Protein 5IXH (pdb70)

Foldseek 3Di:
DFDLVVKWKKKFWPLPPDRQMKTQSDKDKDWDADPVPGFPIWMKMKTQLLSIGSPDVVVSVVCCPDQAQVCVQPRIWMWIWDGWADPPDQKIWTWTWTAGSRQIDIFTWIWHWDDDPPKIKIWTKGKDFSVNNSGRDDVRVPCNRMNRIMIIIIIIMDD/DWKWDLVVKWKKKWWDAQNDIQMKTQSDKIKDWDADPVPGFPIWMKMKTQLLRIGRPDVVVSVVCCPDQAQVCVVVRIKMWTWDGWADPDDQKIWTWTWTAGSRAIDIFTWIWGWDDDPPKIKIWTKGKDFSVNNSGQDDVRVPCNGMNRIMIITIITMTD

Solvent-accessible surface area: 16887 Å² total; per-residue (Å²): 80,32,47,74,102,123,12,98,4,0,14,14,26,78,93,143,144,28,94,41,68,2,11,24,118,128,16,21,7,20,21,139,30,76,72,88,116,8,73,128,15,40,25,42,27,5,13,32,8,70,15,19,51,35,72,58,162,160,125,36,87,84,20,32,30,158,58,24,28,16,8,181,33,35,32,19,12,16,32,79,16,95,52,12,51,89,52,49,76,97,92,22,50,15,32,2,110,14,5,20,25,8,87,60,96,91,18,73,9,48,9,63,13,45,114,111,68,82,43,30,28,14,54,13,62,16,74,24,121,6,58,63,5,57,13,3,38,42,155,71,144,70,73,100,75,15,31,30,88,18,65,30,62,30,72,12,12,9,93,168,41,31,10,49,70,100,123,16,105,2,1,12,21,24,83,91,176,123,84,82,45,70,2,26,19,133,132,16,23,2,16,10,92,20,75,84,85,119,8,76,119,12,50,26,33,23,10,19,39,7,69,16,21,38,35,71,58,154,160,125,39,81,88,21,33,29,148,57,24,25,15,12,182,50,49,23,45,8,7,33,50,15,96,50,13,51,89,44,45,69,98,106,21,54,15,33,2,100,19,8,24,26,20,92,49,74,92,20,73,9,75,12,65,16,46,101,113,70,84,40,8,24,12,53,15,59,18,75,21,107,6,58,41,2,61,14,5,47,40,157,72,140,67,73,92,74,14,33,29,77,17,67,31,75,32,75,16,16,0,78

Radius of gyration: 20.5 Å; Cα contacts (8 Å, |Δi|>4): 826; chains: 2; bounding box: 64×51×41 Å

B-factor: mean 31.36, std 21.42, range [9.71, 224.37]

Sequence (320 aa):
DVDLAKSKVSAVSKQMNVPTEGAFKKFSAQVKFDPAKAAQGSAQMTIDVASFDLGDKMYNDQVVAGKDWFDAKTYPQATFVSSAIAPAGGNKYNVTGKLTIKGKAETVTVPVTTVAQNGATQTFDGVLPIKRSAFNNVGTGEWKDTSIVADEVQIKFHLVATHMDVDLAKSKVSAVSKQMNVPTEGAFKKFSAQVKFDPAKAAQGSAQQMTIDDVASFDLGDKMYNDQVVAGKDWFDAKTYPQQATTFVSSAIAPAGGGNKYNVTGKLTIKGKAETVTVPVTTVAQNGATQTTFDGVLPIKRSAFNVGTGEWKDTSIVADEVQIIKFHLVAT

Nearest PDB structures (foldseek):
  5ixh-assembly1_A  TM=1.000E+00  e=1.095E-29  Burkholderia cenocepacia BC7
  5w17-assembly1_A  TM=8.606E-01  e=9.468E-10  Campylobacter jejuni subsp. jejuni NCTC 11168 = ATCC 700819
  5w2d-assembly1_A  TM=8.626E-01  e=1.054E-09  Campylobacter jejuni
  5w39-assembly1_A  TM=8.609E-01  e=9.989E-10  Campylobacter jejuni
  5w2x-assembly1_A  TM=8.604E-01  e=1.534E-09  Campylobacter jejuni

Structure (mmCIF, N/CA/C/O backbone):
data_5IXH
#
_entry.id   5IXH
#
_cell.length_a   93.970
_cell.length_b   93.970
_cell.length_c   76.660
_cell.angle_alpha   90.000
_cell.angle_beta   90.000
_cell.angle_gamma   120.000
#
_symmetry.space_group_name_H-M   'P 61'
#
loop_
_entity.id
_entity.type
_entity.pdbx_description
1 polymer 'YceI-like domain protein'
2 non-polymer '(2E,6E,10E,14E,18E,22E,26E)-3,7,11,15,19,23,27,31-OCTAMETHYLDOTRIACONTA-2,6,10,14,18,22,26,30-OCTAENYL TRIHYDROGEN DIPHOSPHATE'
3 non-polymer 'SULFATE ION'
4 non-polymer 2-AMINO-2-HYDROXYMETHYL-PROPANE-1,3-DIOL
5 water water
#
loop_
_atom_site.group_PDB
_atom_site.id
_atom_site.type_symbol
_atom_site.label_atom_id
_atom_site.label_alt_id
_atom_site.label_comp_id
_atom_site.label_asym_id
_atom_site.label_entity_id
_atom_site.label_seq_id
_atom_site.pdbx_PDB_ins_code
_atom_site.Cartn_x
_atom_site.Cartn_y
_atom_site.Cartn_z
_atom_site.occupancy
_atom_site.B_iso_or_equiv
_atom_site.auth_seq_id
_atom_site.auth_comp_id
_atom_site.auth_asym_id
_atom_site.auth_atom_id
_atom_site.pdbx_PDB_model_num
ATOM 1 N N . ASP A 1 3 ? 50.161 15.277 77.743 1.00 66.04 5 ASP A N 1
ATOM 2 C CA . ASP A 1 3 ? 51.060 14.123 77.739 1.00 68.09 5 ASP A CA 1
ATOM 3 C C . ASP A 1 3 ? 52.091 14.172 76.570 1.00 69.12 5 ASP A C 1
ATOM 4 O O . ASP A 1 3 ? 52.563 15.250 76.194 1.00 60.39 5 ASP A O 1
ATOM 12 N N . VAL A 1 4 ? 52.358 13.019 75.962 1.00 33.67 6 VAL A N 1
ATOM 13 C CA . VAL A 1 4 ? 53.687 12.609 75.518 1.00 44.50 6 VAL A CA 1
ATOM 14 C C . VAL A 1 4 ? 54.006 12.868 74.015 1.00 51.92 6 VAL A C 1
ATOM 15 O O . VAL A 1 4 ? 53.235 13.548 73.338 1.00 64.36 6 VAL A O 1
ATOM 28 N N . ASP A 1 5 ? 55.153 12.371 73.517 1.00 37.64 7 ASP A N 1
ATOM 29 C CA . ASP A 1 5 ? 55.494 12.428 72.079 1.00 29.06 7 ASP A CA 1
ATOM 30 C C . ASP A 1 5 ? 56.312 11.202 71.618 1.00 40.07 7 ASP A C 1
ATOM 31 O O . ASP A 1 5 ? 57.499 11.092 71.932 1.00 30.60 7 ASP A O 1
ATOM 40 N N . LEU A 1 6 ? 55.695 10.278 70.866 1.00 26.42 8 LEU A N 1
ATOM 41 C CA . LEU A 1 6 ? 56.406 9.080 70.430 1.00 25.76 8 LEU A CA 1
ATOM 42 C C . LEU A 1 6 ? 57.640 9.350 69.653 1.00 38.85 8 LEU A C 1
ATOM 43 O O . LEU A 1 6 ? 58.645 8.676 69.833 1.00 31.62 8 LEU A O 1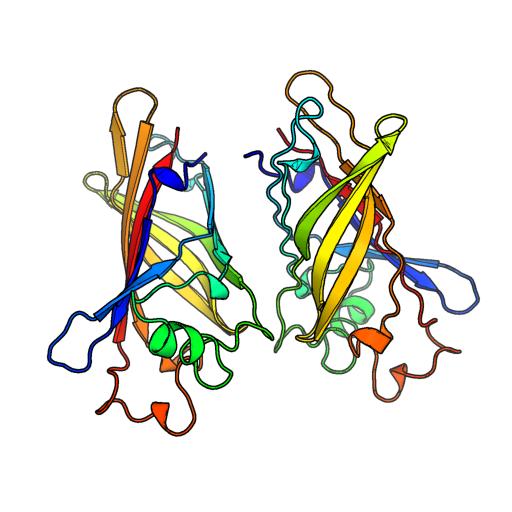
ATOM 59 N N . ALA A 1 7 ? 57.563 10.299 68.732 1.00 32.62 9 ALA A N 1
ATOM 60 C CA . ALA A 1 7 ? 58.690 10.529 67.881 1.00 34.68 9 ALA A CA 1
ATOM 61 C C . ALA A 1 7 ? 59.871 10.993 68.709 1.00 29.07 9 ALA A C 1
ATOM 62 O O . ALA A 1 7 ? 61.018 10.670 68.385 1.00 35.02 9 ALA A O 1
ATOM 69 N N . LYS A 1 8 ? 59.609 11.743 69.791 1.00 27.84 10 LYS A N 1
ATOM 70 C CA . LYS A 1 8 ? 60.665 12.253 70.659 1.00 27.41 10 LYS A CA 1
ATOM 71 C C . LYS A 1 8 ? 61.060 11.246 71.737 1.00 25.29 10 LYS A C 1
ATOM 72 O O . LYS A 1 8 ? 62.095 11.386 72.369 1.00 28.13 10 LYS A O 1
ATOM 91 N N . SER A 1 9 ? 60.230 10.213 71.899 1.00 25.82 11 SER A N 1
ATOM 92 C CA . SER A 1 9 ? 60.351 9.257 72.999 1.00 23.24 11 SER A CA 1
ATOM 93 C C . SER A 1 9 ? 60.901 7.935 72.482 1.00 28.33 11 SER A C 1
ATOM 94 O O . SER A 1 9 ? 60.880 7.651 71.267 1.00 26.93 11 SER A O 1
ATOM 102 N N . LYS A 1 10 ? 61.383 7.118 73.406 1.00 24.09 12 LYS A N 1
ATOM 103 C CA . LYS A 1 10 ? 61.966 5.840 73.044 1.00 23.86 12 LYS A CA 1
ATOM 104 C C . LYS A 1 10 ? 61.746 4.849 74.151 1.00 20.93 12 LYS A C 1
ATOM 105 O O . LYS A 1 10 ? 61.884 5.171 75.335 1.00 23.39 12 LYS A O 1
ATOM 124 N N . VAL A 1 11 ? 61.383 3.632 73.771 1.00 20.96 13 VAL A N 1
ATOM 125 C CA . VAL A 1 11 ? 61.337 2.513 74.693 1.00 21.21 13 VAL A CA 1
ATOM 126 C C . VAL A 1 11 ? 62.104 1.380 74.026 1.00 20.85 13 VAL A C 1
ATOM 127 O O . VAL A 1 11 ? 61.815 1.017 72.887 1.00 22.77 13 VAL A O 1
ATOM 140 N N . SER A 1 12 ? 63.080 0.843 74.746 1.00 21.09 14 SER A N 1
ATOM 141 C CA . SER A 1 12 ? 63.937 -0.202 74.211 1.00 24.62 14 SER A CA 1
ATOM 142 C C . SER A 1 12 ? 64.165 -1.289 75.241 1.00 21.21 14 SER A C 1
ATOM 143 O O . SER A 1 12 ? 63.838 -1.126 76.418 1.00 22.06 14 SER A O 1
ATOM 151 N N . ALA A 1 13 ? 64.689 -2.415 74.774 1.00 23.31 15 ALA A N 1
ATOM 152 C CA . ALA A 1 13 ? 65.020 -3.535 75.636 1.00 22.66 15 ALA A CA 1
ATOM 153 C C . ALA A 1 13 ? 66.397 -4.046 75.242 1.00 21.83 15 ALA A C 1
ATOM 154 O O . ALA A 1 13 ? 66.693 -4.223 74.060 1.00 25.55 15 ALA A O 1
ATOM 161 N N . VAL A 1 14 ? 67.245 -4.196 76.258 1.00 23.85 16 VAL A N 1
ATOM 162 C CA . VAL A 1 14 ? 68.605 -4.663 76.059 1.00 26.46 16 VAL A CA 1
ATOM 163 C C . VAL A 1 14 ? 68.733 -6.051 76.654 1.00 24.76 16 VAL A C 1
ATOM 164 O O . VAL A 1 14 ? 68.479 -6.238 77.853 1.00 23.39 16 VAL A O 1
ATOM 177 N N . SER A 1 15 ? 69.137 -6.999 75.833 1.00 29.27 17 SER A N 1
ATOM 178 C CA . SER A 1 15 ? 69.312 -8.382 76.245 1.00 33.36 17 SER A CA 1
ATOM 179 C C . SER A 1 15 ? 70.777 -8.739 76.110 1.00 39.15 17 SER A C 1
ATOM 180 O O . SER A 1 15 ? 71.561 -7.957 75.553 1.00 44.19 17 SER A O 1
ATOM 188 N N . LYS A 1 16 ? 71.144 -9.919 76.599 1.00 55.26 18 LYS A N 1
ATOM 189 C CA . LYS A 1 16 ? 72.535 -10.346 76.540 1.00 64.24 18 LYS A CA 1
ATOM 190 C C . LYS A 1 16 ? 72.753 -11.785 76.100 1.00 56.76 18 LYS A C 1
ATOM 191 O O . LYS A 1 16 ? 71.902 -12.636 76.333 1.00 49.93 18 LYS A O 1
ATOM 210 N N . GLN A 1 17 ? 73.910 -12.048 75.480 1.00 85.42 19 GLN A N 1
ATOM 211 C CA . GLN A 1 17 ? 74.277 -13.413 75.098 1.00 89.37 19 GLN A CA 1
ATOM 212 C C . GLN A 1 17 ? 75.654 -13.700 74.434 1.00 85.47 19 GLN A C 1
ATOM 213 O O . GLN A 1 17 ? 75.681 -14.417 73.435 1.00 91.89 19 GLN A O 1
ATOM 227 N N . MET A 1 18 ? 76.802 -13.213 74.920 1.00 84.90 20 MET A N 1
ATOM 228 C CA . MET A 1 18 ? 76.988 -12.201 75.953 1.00 85.35 20 MET A CA 1
ATOM 229 C C . MET A 1 18 ? 77.917 -11.122 75.344 1.00 85.90 20 MET A C 1
ATOM 230 O O . MET A 1 18 ? 78.276 -10.140 75.993 1.00 75.89 20 MET A O 1
ATOM 244 N N . ASN A 1 19 ? 78.201 -11.264 74.049 1.00 90.87 21 ASN A N 1
ATOM 245 C CA . ASN A 1 19 ? 78.837 -10.200 73.262 1.00 88.97 21 ASN A CA 1
ATOM 246 C C . ASN A 1 19 ? 77.787 -9.130 72.934 1.00 80.28 21 ASN A C 1
ATOM 247 O O . ASN A 1 19 ? 77.406 -8.918 71.782 1.00 78.88 21 ASN A O 1
ATOM 258 N N . VAL A 1 20 ? 77.341 -8.448 73.980 1.00 77.05 22 VAL A N 1
ATOM 259 C CA . VAL A 1 20 ? 76.137 -7.628 73.936 1.00 73.97 22 VAL A CA 1
ATOM 260 C C . VAL A 1 20 ? 76.388 -6.415 74.817 1.00 71.61 22 VAL A C 1
ATOM 261 O O . VAL A 1 20 ? 77.430 -6.340 75.467 1.00 86.61 22 V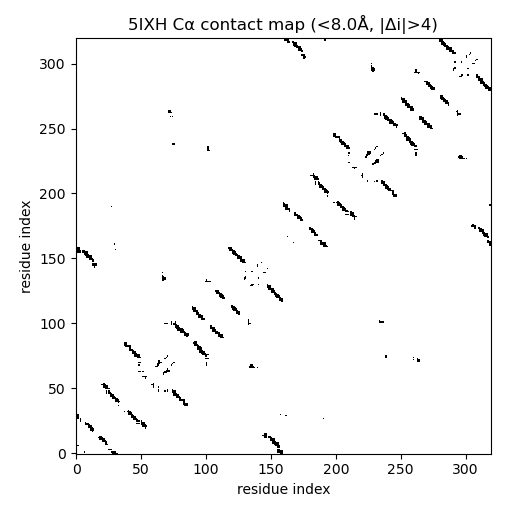AL A O 1
ATOM 274 N N . PRO A 1 21 ? 75.437 -5.472 74.883 1.00 71.36 23 PRO A N 1
ATOM 275 C CA . PRO A 1 21 ? 74.039 -5.398 74.446 1.00 70.08 23 PRO A CA 1
ATOM 276 C C . PRO A 1 21 ? 73.688 -5.919 73.059 1.00 72.59 23 PRO A C 1
ATOM 277 O O . PRO A 1 21 ? 74.429 -5.735 72.093 1.00 59.97 23 PRO A O 1
ATOM 288 N N . THR A 1 22 ? 72.537 -6.577 72.985 1.00 42.76 24 THR A N 1
ATOM 289 C CA . THR A 1 22 ? 71.720 -6.511 71.791 1.00 42.70 24 THR A CA 1
ATOM 290 C C . THR A 1 22 ? 70.518 -5.701 72.225 1.00 46.58 24 THR A C 1
ATOM 291 O O . THR A 1 22 ? 69.843 -6.047 73.199 1.00 39.26 24 THR A O 1
ATOM 302 N N . GLU A 1 23 ? 70.280 -4.602 71.524 1.00 36.55 25 GLU A N 1
ATOM 303 C CA . GLU A 1 23 ? 69.195 -3.700 71.853 1.00 30.64 25 GLU A CA 1
ATOM 304 C C . GLU A 1 23 ? 68.174 -3.722 70.733 1.00 28.97 25 GLU A C 1
ATOM 305 O O . GLU A 1 23 ? 68.532 -3.804 69.549 1.00 31.63 25 GLU A O 1
ATOM 317 N N . GLY A 1 24 ? 66.905 -3.692 71.116 1.00 23.59 26 GLY A N 1
ATOM 318 C CA . GLY A 1 24 ? 65.818 -3.511 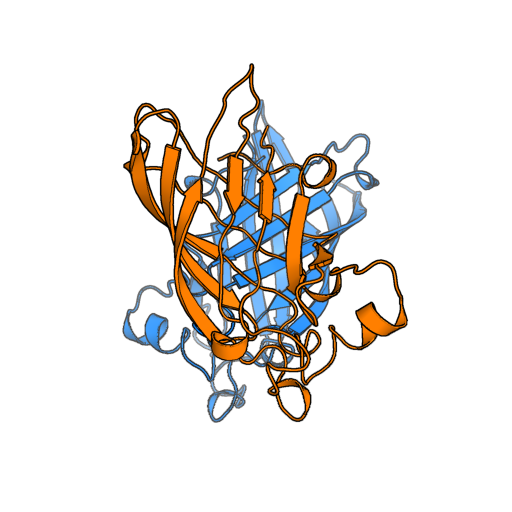70.183 1.00 21.73 26 GLY A CA 1
ATOM 319 C C . GLY A 1 24 ? 64.951 -2.380 70.697 1.00 21.37 26 GLY A C 1
ATOM 320 O O . GLY A 1 24 ? 64.932 -2.085 71.905 1.00 20.84 26 GLY A O 1
ATOM 324 N N . ALA A 1 25 ? 64.241 -1.713 69.801 1.00 18.77 27 ALA A N 1
ATOM 325 C CA . ALA A 1 25 ? 63.356 -0.612 70.178 1.00 19.13 27 ALA A CA 1
ATOM 326 C C . ALA A 1 25 ? 61.949 -0.846 69.692 1.00 15.81 27 ALA A C 1
ATOM 327 O O . ALA A 1 25 ? 61.747 -1.395 68.596 1.00 17.33 27 ALA A O 1
ATOM 334 N N . PHE A 1 26 ? 60.966 -0.463 70.492 1.00 15.74 28 PHE A N 1
ATOM 335 C CA . PHE A 1 26 ? 59.579 -0.552 70.088 1.00 15.41 28 PHE A CA 1
ATOM 336 C C . PHE A 1 26 ? 59.225 0.698 69.312 1.00 18.06 28 PHE A C 1
ATOM 337 O O . PHE A 1 26 ? 59.332 1.815 69.826 1.00 19.75 28 PHE A O 1
ATOM 354 N N . LYS A 1 27 ? 58.839 0.538 68.060 1.00 17.48 29 LYS A N 1
ATOM 355 C CA . LYS A 1 27 ? 58.603 1.689 67.217 1.00 17.88 29 LYS A CA 1
ATOM 356 C C . LYS A 1 27 ? 57.200 2.265 67.400 1.00 19.08 29 LYS A C 1
ATOM 357 O O . LYS A 1 27 ? 56.941 3.397 67.006 1.00 22.91 29 LYS A O 1
ATOM 376 N N . LYS A 1 28 ? 56.307 1.493 67.997 1.00 16.99 30 LYS A N 1
ATOM 377 C CA . LYS A 1 28 ? 54.939 1.947 68.212 1.00 17.74 30 LYS A CA 1
ATOM 378 C C . LYS A 1 28 ? 54.525 1.726 69.662 1.00 15.26 30 LYS A C 1
ATOM 379 O O . LYS A 1 28 ? 54.490 0.585 70.167 1.00 15.35 30 LYS A O 1
ATOM 398 N N . PHE A 1 29 ? 54.225 2.825 70.352 1.00 15.79 31 PHE A N 1
ATOM 399 C CA . PHE A 1 29 ? 53.696 2.770 71.698 1.00 14.44 31 PHE A CA 1
ATOM 400 C C . PHE A 1 29 ? 52.961 4.047 71.973 1.00 16.54 31 PHE A C 1
ATOM 401 O O . PHE A 1 29 ? 53.093 5.016 71.237 1.00 19.73 31 PHE A O 1
ATOM 418 N N . SER A 1 30 ? 52.167 4.041 73.039 1.00 16.78 32 SER A N 1
ATOM 419 C CA . SER A 1 30 ? 51.546 5.244 73.537 1.00 20.02 32 SER A CA 1
ATOM 420 C C . SER A 1 30 ? 51.796 5.354 75.019 1.00 16.98 32 SER A C 1
ATOM 421 O O . SER A 1 30 ? 52.100 4.367 75.684 1.00 15.41 32 SER A O 1
ATOM 429 N N . ALA A 1 31 ? 51.655 6.545 75.549 1.00 18.16 33 ALA A N 1
ATOM 430 C CA . ALA A 1 31 ? 51.811 6.766 76.966 1.00 16.03 33 ALA A CA 1
ATOM 431 C C . ALA A 1 31 ? 51.072 8.014 77.382 1.00 17.93 33 ALA A C 1
ATOM 432 O O . ALA A 1 31 ? 50.913 8.947 76.590 1.00 22.71 33 ALA A O 1
ATOM 439 N N . GLN A 1 32 ? 50.618 8.016 78.629 1.00 16.85 34 GLN A N 1
ATOM 440 C CA . GLN A 1 32 ? 49.954 9.155 79.248 1.00 19.66 34 GLN A CA 1
ATOM 441 C C . GLN A 1 32 ? 50.635 9.375 80.594 1.00 17.18 34 GLN A C 1
ATOM 442 O O . GLN A 1 32 ? 50.887 8.422 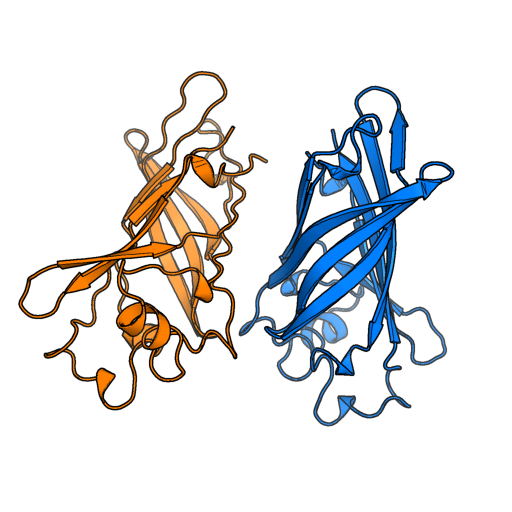81.330 1.00 15.37 34 GLN A O 1
ATOM 456 N N . VAL A 1 33 ? 50.947 10.619 80.902 1.00 16.72 35 VAL A N 1
ATOM 457 C CA . VAL A 1 33 ? 51.555 10.974 82.169 1.00 15.92 35 VAL A CA 1
ATOM 458 C C . VAL A 1 33 ? 50.869 12.190 82.757 1.00 19.99 35 VAL A C 1
ATOM 459 O O . VAL A 1 33 ? 50.557 13.147 82.052 1.00 24.20 35 VAL A O 1
ATOM 472 N N . LYS A 1 34 ? 50.631 12.146 84.053 1.00 18.77 36 LYS A N 1
ATOM 473 C CA . LYS A 1 34 ? 50.146 13.290 84.790 1.00 20.31 36 LYS A CA 1
ATOM 474 C C . LYS A 1 34 ? 51.087 13.450 85.971 1.00 19.22 36 LYS A C 1
ATOM 475 O O . LYS A 1 34 ? 51.088 12.614 86.860 1.00 19.70 36 LYS A O 1
ATOM 494 N N . PHE A 1 35 ? 51.910 14.498 85.973 1.00 20.78 37 PHE A N 1
ATOM 495 C CA . PHE A 1 35 ? 52.935 14.651 86.996 1.00 17.76 37 PHE A CA 1
ATOM 496 C C . PHE A 1 35 ? 53.296 16.086 87.311 1.00 20.85 37 PHE A C 1
ATOM 497 O O . PHE A 1 35 ? 53.658 16.846 86.407 1.00 25.12 37 PHE A O 1
ATOM 514 N N . ASP A 1 36 ? 53.210 16.431 88.592 1.00 20.22 38 ASP A N 1
ATOM 515 C CA . ASP A 1 36 ? 53.574 17.731 89.106 1.00 23.17 38 ASP A CA 1
ATOM 516 C C . ASP A 1 36 ? 54.462 17.440 90.297 1.00 23.43 38 ASP A C 1
ATOM 517 O O . ASP A 1 36 ? 53.996 16.855 91.269 1.00 22.59 38 ASP A O 1
ATOM 526 N N . PRO A 1 37 ? 55.744 17.845 90.254 1.00 25.75 39 PRO A N 1
ATOM 527 C CA . PRO A 1 37 ? 56.640 17.507 91.361 1.00 27.02 39 PRO A CA 1
ATOM 528 C C . PRO A 1 37 ? 56.221 18.128 92.703 1.00 27.17 39 PRO A C 1
ATOM 529 O O . PRO A 1 37 ? 56.683 17.680 93.759 1.00 28.94 39 PRO A O 1
ATOM 540 N N . ALA A 1 38 ? 55.348 19.129 92.673 1.00 25.92 40 ALA A N 1
ATOM 541 C CA . ALA A 1 38 ? 54.841 19.723 93.914 1.00 26.83 40 ALA A CA 1
ATOM 542 C C . ALA A 1 38 ? 53.820 18.814 94.597 1.00 25.76 40 ALA A C 1
ATOM 543 O O . ALA A 1 38 ? 53.525 18.993 95.783 1.00 26.53 40 ALA A O 1
ATOM 550 N N . LYS A 1 39 ? 53.279 17.860 93.840 1.00 24.39 41 LYS A N 1
ATOM 551 C CA . LYS A 1 39 ? 52.309 16.888 94.337 1.00 24.76 41 LYS A CA 1
ATOM 552 C C . LYS A 1 39 ? 52.598 15.509 93.709 1.00 22.02 41 LYS A C 1
ATOM 553 O O . LYS A 1 39 ? 51.726 14.863 93.115 1.00 21.39 41 LYS A O 1
ATOM 572 N N . ALA A 1 40 ? 53.837 15.050 93.849 1.00 21.58 42 ALA A N 1
ATOM 573 C CA . ALA A 1 40 ? 54.335 13.899 93.104 1.00 20.55 42 ALA A CA 1
ATOM 574 C C . ALA A 1 40 ? 53.519 12.639 93.339 1.00 21.10 42 ALA A C 1
ATOM 575 O O . ALA A 1 40 ? 53.241 11.904 92.402 1.00 19.25 42 ALA A O 1
ATOM 582 N N . ALA A 1 41 ? 53.154 12.382 94.591 1.00 21.69 43 ALA A N 1
ATOM 583 C CA . ALA A 1 41 ? 52.449 11.153 94.937 1.00 21.52 43 ALA A CA 1
ATOM 584 C C . ALA A 1 41 ? 51.051 11.071 94.343 1.00 21.31 43 ALA A C 1
ATOM 585 O O . ALA A 1 41 ? 50.452 10.001 94.328 1.00 22.02 43 ALA A O 1
ATOM 592 N N . GLN A 1 42 ? 50.538 12.204 93.861 1.00 21.16 44 GLN A N 1
ATOM 593 C CA . GLN A 1 42 ? 49.233 12.257 93.208 1.00 21.31 44 GLN A CA 1
ATOM 594 C C . GLN A 1 42 ? 49.316 11.986 91.713 1.00 19.60 44 GLN A C 1
ATOM 595 O O . GLN A 1 42 ? 48.289 11.922 91.061 1.00 21.51 44 GLN A O 1
ATOM 609 N N . GLY A 1 43 ? 50.527 11.836 91.176 1.00 18.51 45 GLY A N 1
ATOM 610 C CA . GLY A 1 43 ? 50.716 11.639 89.748 1.00 17.27 45 GLY A CA 1
ATOM 611 C C . GLY A 1 43 ? 50.354 10.248 89.272 1.00 16.45 45 GLY A C 1
ATOM 612 O O . GLY A 1 43 ? 50.086 9.327 90.059 1.00 17.82 45 GLY A O 1
ATOM 616 N N . SER A 1 44 ? 50.369 10.079 87.960 1.00 15.90 46 SER A N 1
ATOM 617 C CA . SER A 1 44 ? 50.110 8.772 87.390 1.00 17.07 46 SER A CA 1
ATOM 618 C C . SER A 1 44 ? 50.703 8.670 86.008 1.00 15.83 46 SER A C 1
ATOM 619 O O . SER A 1 44 ? 50.975 9.689 85.354 1.00 17.16 46 SER A O 1
ATOM 627 N N . ALA A 1 45 ? 50.931 7.449 85.559 1.00 14.68 47 ALA A N 1
ATOM 628 C CA . ALA A 1 45 ? 51.452 7.231 84.223 1.00 15.02 47 ALA A CA 1
ATOM 629 C C . ALA A 1 45 ? 51.003 5.890 83.740 1.00 14.89 47 ALA A C 1
ATOM 630 O O . ALA A 1 45 ? 50.870 4.942 84.527 1.00 16.06 47 ALA A O 1
ATOM 637 N N . GLN A 1 46 ? 50.792 5.788 82.441 1.00 14.97 48 GLN A N 1
ATOM 638 C CA . GLN A 1 46 ? 50.540 4.500 81.822 1.00 15.34 48 GLN A CA 1
ATOM 639 C C . GLN A 1 46 ? 51.249 4.454 80.491 1.00 13.91 48 GLN A C 1
ATOM 640 O O . GLN A 1 46 ? 51.445 5.497 79.845 1.00 15.64 48 GLN A O 1
ATOM 654 N N . MET A 1 47 ? 51.620 3.246 80.073 1.00 12.78 49 MET A N 1
ATOM 655 C CA . MET A 1 47 ? 52.198 3.019 78.763 1.00 14.14 49 MET A CA 1
ATOM 656 C C . MET A 1 47 ? 51.626 1.768 78.158 1.00 12.88 49 MET A C 1
ATOM 657 O O . MET A 1 47 ? 51.419 0.770 78.856 1.00 12.86 49 MET A O 1
ATOM 671 N N . THR A 1 48 ? 51.399 1.801 76.854 1.00 12.28 50 THR A N 1
ATOM 672 C CA . THR A 1 48 ? 50.909 0.671 76.087 1.00 12.80 50 THR A CA 1
ATOM 673 C C . THR A 1 48 ? 51.826 0.491 74.912 1.00 12.38 50 THR A C 1
ATOM 674 O O . THR A 1 48 ? 51.958 1.391 74.072 1.00 14.90 50 THR A O 1
ATOM 685 N N . ILE A 1 49 ? 52.458 -0.666 74.820 1.00 11.51 51 ILE A N 1
ATOM 686 C CA . ILE A 1 49 ? 53.400 -0.973 73.756 1.00 11.89 51 ILE A CA 1
ATOM 687 C C . ILE A 1 49 ? 52.784 -1.951 72.766 1.00 12.98 51 ILE A C 1
ATOM 688 O O . ILE A 1 49 ? 52.193 -2.979 73.171 1.00 13.68 51 ILE A O 1
ATOM 704 N N . ASP A 1 50 ? 52.954 -1.655 71.474 1.00 13.39 52 ASP A N 1
ATOM 705 C CA . ASP A 1 50 ? 52.600 -2.586 70.385 1.00 14.62 52 ASP A CA 1
ATOM 706 C C . ASP A 1 50 ? 53.787 -3.516 70.172 1.00 14.72 52 ASP A C 1
ATOM 707 O O . ASP A 1 50 ? 54.804 -3.112 69.596 1.00 15.28 52 ASP A O 1
ATOM 716 N N . VAL A 1 51 ? 53.711 -4.747 70.667 1.00 13.94 53 VAL A N 1
ATOM 717 C CA . VAL A 1 51 ? 54.929 -5.563 70.748 1.00 15.07 53 VAL A CA 1
ATOM 718 C C . VAL A 1 51 ? 55.461 -5.992 69.377 1.00 16.59 53 VAL A C 1
ATOM 719 O O . VAL A 1 51 ? 56.662 -6.187 69.247 1.00 16.28 53 VAL A O 1
ATOM 732 N N . ALA A 1 52 ? 54.594 -6.092 68.368 1.00 15.32 54 ALA A N 1
ATOM 733 C CA . ALA A 1 52 ? 55.030 -6.426 67.022 1.00 16.13 54 ALA A CA 1
ATOM 734 C C . ALA A 1 52 ? 55.886 -5.341 66.392 1.00 17.47 54 ALA A C 1
ATOM 735 O O . ALA A 1 52 ? 56.508 -5.561 65.367 1.00 18.06 54 ALA A O 1
ATOM 742 N N . SER A 1 53 ? 55.934 -4.165 67.003 1.00 14.71 55 SER A N 1
ATOM 743 C CA . SER A 1 53 ? 56.759 -3.069 66.505 1.00 15.74 55 SER A CA 1
ATOM 744 C C . SER A 1 53 ? 58.186 -3.137 67.040 1.00 14.04 55 SER A C 1
ATOM 745 O O . SER A 1 53 ? 58.983 -2.235 66.765 1.00 15.16 55 SER A O 1
ATOM 753 N N . PHE A 1 54 ? 58.529 -4.183 67.758 1.00 14.05 56 PHE A N 1
ATOM 754 C CA . PHE A 1 54 ? 59.892 -4.365 68.269 1.00 14.88 56 PHE A CA 1
ATOM 755 C C . PHE A 1 54 ? 60.860 -4.592 67.119 1.00 17.04 56 PHE A C 1
ATOM 756 O O . PHE A 1 54 ? 60.673 -5.502 66.310 1.00 17.59 56 PHE A O 1
ATOM 773 N N . ASP A 1 55 ? 61.877 -3.751 67.040 1.00 15.99 57 ASP A N 1
ATOM 774 C CA . ASP A 1 55 ? 62.825 -3.760 65.946 1.00 17.35 57 ASP A CA 1
ATOM 775 C C . ASP A 1 55 ? 64.235 -3.924 66.464 1.00 18.52 57 ASP A C 1
ATOM 776 O O . ASP A 1 55 ? 64.774 -3.049 67.142 1.00 19.59 57 ASP A O 1
ATOM 785 N N . LEU A 1 56 ? 64.827 -5.060 66.134 1.00 17.69 58 LEU A N 1
ATOM 786 C CA . LEU A 1 56 ? 66.214 -5.380 66.456 1.00 19.91 58 LEU A CA 1
ATOM 787 C C . LEU A 1 56 ? 67.157 -5.059 65.303 1.00 26.25 58 LEU A C 1
ATOM 788 O O . LEU A 1 56 ? 68.351 -5.336 65.396 1.00 28.55 58 LEU A O 1
ATOM 804 N N . GLY A 1 57 ? 66.631 -4.492 64.213 1.00 23.20 59 GLY A N 1
ATOM 805 C CA . GLY A 1 57 ? 67.454 -4.097 63.078 1.00 24.21 59 GLY A CA 1
ATOM 806 C C . GLY A 1 57 ? 67.760 -5.252 62.142 1.00 25.56 59 GLY A C 1
ATOM 807 O O . GLY A 1 57 ? 68.664 -5.168 61.315 1.00 28.09 59 GLY A O 1
ATOM 811 N N . ASP A 1 58 ? 66.987 -6.327 62.253 1.00 22.51 60 ASP A N 1
ATOM 812 C CA . ASP A 1 58 ? 67.232 -7.554 61.508 1.00 23.98 60 ASP A CA 1
ATOM 813 C C . ASP A 1 58 ? 65.879 -8.240 61.352 1.00 20.75 60 ASP A C 1
ATOM 814 O O . ASP A 1 58 ? 65.233 -8.554 62.344 1.00 21.27 60 ASP A O 1
ATOM 823 N N . LYS A 1 59 ? 65.437 -8.461 60.115 1.00 25.13 61 LYS A N 1
ATOM 824 C CA . LYS A 1 59 ? 64.083 -8.972 59.876 1.00 25.41 61 LYS A CA 1
ATOM 825 C C . LYS A 1 59 ? 63.871 -10.383 60.406 1.00 23.39 61 LYS A C 1
ATOM 826 O O . LYS A 1 59 ? 62.796 -10.710 60.929 1.00 24.11 61 LYS A O 1
ATOM 845 N N . MET A 1 60 ? 64.886 -11.229 60.291 1.00 22.45 62 MET A N 1
ATOM 846 C CA . MET A 1 60 ? 64.767 -12.558 60.853 1.00 24.46 62 MET A CA 1
ATOM 847 C C . MET A 1 60 ? 64.665 -12.525 62.373 1.00 21.18 62 MET A C 1
ATOM 848 O O . MET A 1 60 ? 63.862 -13.265 62.948 1.00 20.97 62 MET A O 1
ATOM 862 N N . TYR A 1 61 ? 65.454 -11.683 63.033 1.00 18.80 63 TYR A N 1
ATOM 863 C CA . TYR A 1 61 ? 65.314 -11.559 64.474 1.00 18.76 63 TYR A CA 1
ATOM 864 C C . TYR A 1 61 ? 63.934 -11.015 64.808 1.00 18.85 63 TYR A C 1
ATOM 865 O O . TYR A 1 61 ? 63.278 -11.497 65.729 1.00 17.69 63 TYR A O 1
ATOM 883 N N . ASN A 1 62 ? 63.469 -10.011 64.073 1.00 18.10 64 ASN A N 1
ATOM 884 C CA . ASN A 1 62 ? 62.171 -9.421 64.374 1.00 17.98 64 ASN A CA 1
ATOM 885 C C . ASN A 1 62 ? 61.063 -10.445 64.256 1.00 18.57 64 ASN A C 1
ATOM 886 O O . ASN A 1 62 ? 60.169 -10.513 65.106 1.00 18.14 64 ASN A O 1
ATOM 897 N N . ASP A 1 63 ? 61.126 -11.278 63.221 1.00 18.92 65 ASP A N 1
ATOM 898 C CA . ASP A 1 63 ? 60.117 -12.318 63.035 1.00 20.31 65 ASP A CA 1
ATOM 899 C C . ASP A 1 63 ? 60.162 -13.352 64.151 1.00 21.51 65 ASP A C 1
ATOM 900 O O . ASP A 1 63 ? 59.111 -13.757 64.660 1.00 22.41 65 ASP A O 1
ATOM 909 N N . GLN A 1 64 ? 61.360 -13.798 64.522 1.00 19.32 66 GLN A N 1
ATOM 910 C CA . GLN A 1 64 ? 61.493 -14.782 65.585 1.00 19.96 66 GLN A CA 1
ATOM 911 C C . GLN A 1 64 ? 60.923 -14.249 66.896 1.00 17.28 66 GLN A C 1
ATOM 912 O O . GLN A 1 64 ? 60.223 -14.975 67.591 1.00 18.66 66 GLN A O 1
ATOM 926 N N . VAL A 1 65 ? 61.274 -13.023 67.251 1.00 16.06 67 VAL A N 1
ATOM 927 C CA A VAL A 1 65 ? 60.877 -12.487 68.549 0.33 15.59 67 VAL A CA 1
ATOM 928 C CA B VAL A 1 65 ? 60.889 -12.494 68.550 0.67 15.18 67 VAL A CA 1
ATOM 929 C C . VAL A 1 65 ? 59.383 -12.228 68.603 1.00 16.72 67 VAL A C 1
ATOM 930 O O . VAL A 1 65 ? 58.782 -12.225 69.676 1.00 14.58 67 VAL A O 1
ATOM 955 N N . ALA A 1 66 ? 58.753 -12.035 67.453 1.00 16.50 68 ALA A N 1
ATOM 956 C CA . ALA A 1 66 ? 57.309 -11.887 67.424 1.00 14.23 68 ALA A CA 1
ATOM 957 C C . ALA A 1 66 ? 56.585 -13.228 67.611 1.00 14.22 68 ALA A C 1
ATOM 958 O O . ALA A 1 66 ? 55.390 -13.260 67.955 1.00 15.57 68 ALA A O 1
ATOM 965 N N . GLY A 1 67 ? 57.275 -14.335 67.400 1.00 15.18 69 GLY A N 1
ATOM 966 C CA . GLY A 1 67 ? 56.660 -15.645 67.371 1.00 15.15 69 GLY A CA 1
ATOM 967 C C . GLY A 1 67 ? 56.296 -16.199 68.734 1.00 14.66 69 GLY A C 1
ATOM 968 O O . GLY A 1 67 ? 56.656 -15.628 69.752 1.00 14.42 69 GLY A O 1
ATOM 972 N N . LYS A 1 68 ? 55.653 -17.368 68.731 1.00 15.97 70 LYS A N 1
ATOM 973 C CA . LYS A 1 68 ? 55.009 -17.941 69.918 1.00 15.70 70 LYS A CA 1
ATOM 974 C C . LYS A 1 68 ? 55.937 -18.114 71.116 1.00 15.61 70 LYS A C 1
ATOM 975 O O . LYS A 1 68 ? 55.569 -17.768 72.246 1.00 17.03 70 LYS A O 1
ATOM 994 N N . ASP A 1 69 ? 57.148 -18.606 70.891 1.00 16.34 71 ASP A N 1
ATOM 995 C CA . ASP A 1 69 ? 58.055 -18.855 72.018 1.00 17.14 71 ASP A CA 1
ATOM 996 C C . ASP A 1 69 ? 58.559 -17.574 72.646 1.00 15.61 71 ASP A C 1
ATOM 997 O O . ASP A 1 69 ? 58.982 -17.580 73.808 1.00 17.47 71 ASP A O 1
ATOM 1006 N N . TRP A 1 70 ? 58.541 -16.488 71.879 1.00 15.08 72 TRP A N 1
ATOM 1007 C CA . TRP A 1 70 ? 59.031 -15.190 72.351 1.00 14.19 72 TRP A CA 1
ATOM 1008 C C . TRP A 1 70 ? 57.849 -14.326 72.752 1.00 14.04 72 TRP A C 1
ATOM 1009 O O . TRP A 1 70 ? 57.194 -14.653 73.737 1.00 14.90 72 TRP A O 1
ATOM 1030 N N . PHE A 1 71 ? 57.519 -13.256 72.036 1.00 12.30 73 PHE A N 1
ATOM 1031 C CA . PHE A 1 71 ? 56.406 -12.425 72.495 1.00 12.75 73 PHE A CA 1
ATOM 1032 C C . PHE A 1 71 ? 55.030 -13.033 72.249 1.00 12.79 73 PHE A C 1
ATOM 1033 O O . PHE A 1 71 ? 54.065 -12.656 72.896 1.00 13.88 73 PHE A O 1
ATOM 1050 N N . ASP A 1 72 ? 54.916 -13.916 71.268 1.00 13.45 74 ASP A N 1
ATOM 1051 C CA . ASP A 1 72 ? 53.601 -14.393 70.812 1.00 13.03 74 ASP A CA 1
ATOM 1052 C C . ASP A 1 72 ? 52.688 -13.192 70.518 1.00 13.19 74 ASP A C 1
ATOM 1053 O O . ASP A 1 72 ? 51.576 -13.066 71.062 1.00 13.60 74 ASP A O 1
ATOM 1062 N N . ALA A 1 73 ? 53.176 -12.328 69.645 1.00 12.88 75 ALA A N 1
ATOM 1063 C CA . ALA A 1 73 ? 52.526 -11.057 69.378 1.00 12.29 75 ALA A CA 1
ATOM 1064 C C . ALA A 1 73 ? 51.112 -11.193 68.798 1.00 12.28 75 ALA A C 1
ATOM 1065 O O . ALA A 1 73 ? 50.282 -10.325 69.017 1.00 13.08 75 ALA A O 1
ATOM 1072 N N . LYS A 1 74 ? 50.817 -12.250 68.059 1.00 13.15 76 LYS A N 1
ATOM 1073 C CA . LYS A 1 74 ? 49.462 -12.416 67.540 1.00 14.79 76 LYS A CA 1
ATOM 1074 C C . LYS A 1 74 ? 48.459 -12.687 68.671 1.00 13.61 76 LYS A C 1
ATOM 1075 O O . LYS A 1 74 ? 47.306 -12.297 68.575 1.00 16.29 76 LYS A O 1
ATOM 1094 N N . THR A 1 75 ? 48.886 -13.404 69.697 1.00 12.30 77 THR A N 1
ATOM 1095 C CA . THR A 1 75 ? 48.016 -13.759 70.835 1.00 12.69 77 THR A CA 1
ATOM 1096 C C . THR A 1 75 ? 47.938 -12.619 71.843 1.00 11.43 77 THR A C 1
ATOM 1097 O O . THR A 1 75 ? 46.870 -12.354 72.402 1.00 12.60 77 THR A O 1
ATOM 1108 N N . TYR A 1 76 ? 49.075 -11.964 72.056 1.00 11.32 78 TYR A N 1
ATOM 1109 C CA . TYR A 1 76 ? 49.221 -10.893 73.025 1.00 10.38 78 TYR A CA 1
ATOM 1110 C C . TYR A 1 76 ? 49.810 -9.672 72.323 1.00 10.37 78 TYR A C 1
ATOM 1111 O O . TYR A 1 76 ? 51.027 -9.421 72.373 1.00 11.92 78 TYR A O 1
ATOM 1129 N N . PRO A 1 77 ? 48.980 -8.878 71.639 1.00 10.35 79 PRO A N 1
ATOM 1130 C CA . PRO A 1 77 ? 49.561 -7.807 70.825 1.00 10.73 79 PRO A CA 1
ATOM 1131 C C . PRO A 1 77 ? 50.136 -6.635 71.613 1.00 10.79 79 PRO A C 1
ATOM 1132 O O . PRO A 1 77 ? 50.888 -5.853 71.027 1.00 12.90 79 PRO A O 1
ATOM 1143 N N . GLN A 1 78 ? 49.751 -6.481 72.860 1.00 11.79 80 GLN A N 1
ATOM 1144 C CA . GLN A 1 78 ? 50.234 -5.359 73.647 1.00 11.79 80 GLN A CA 1
ATOM 1145 C C . GLN A 1 78 ? 50.908 -5.810 74.913 1.00 11.66 80 GLN A C 1
ATOM 1146 O O . GLN A 1 78 ? 50.660 -6.910 75.427 1.00 12.63 80 GLN A O 1
ATOM 1160 N N . ALA A 1 79 ? 51.770 -4.941 75.433 1.00 11.26 81 ALA A N 1
ATOM 1161 C CA . ALA A 1 79 ? 52.304 -4.998 76.796 1.00 10.78 81 ALA A CA 1
ATOM 1162 C C . ALA A 1 79 ? 51.954 -3.667 77.433 1.00 10.62 81 ALA A C 1
ATOM 1163 O O . ALA A 1 79 ? 51.903 -2.643 76.748 1.00 11.96 81 ALA A O 1
ATOM 1170 N N . THR A 1 80 ? 51.692 -3.667 78.729 1.00 10.37 82 THR A N 1
ATOM 1171 C CA . THR A 1 80 ? 51.220 -2.462 79.410 1.00 11.74 82 THR A CA 1
ATOM 1172 C C . THR A 1 80 ? 51.906 -2.250 80.753 1.00 12.06 82 THR A C 1
ATOM 1173 O O . THR A 1 80 ? 52.292 -3.181 81.426 1.00 11.07 82 THR A O 1
ATOM 1184 N N . PHE A 1 81 ? 52.022 -0.984 81.114 1.00 11.76 83 PHE A N 1
ATOM 1185 C CA . PHE A 1 81 ? 52.379 -0.563 82.453 1.00 10.83 83 PHE A CA 1
ATOM 1186 C C . PHE A 1 81 ? 51.364 0.457 82.915 1.00 11.54 83 PHE A C 1
ATOM 1187 O O . PHE A 1 81 ? 51.072 1.406 82.184 1.00 12.46 83 PHE A O 1
ATOM 1204 N N . VAL A 1 82 ? 50.826 0.293 84.119 1.00 10.89 84 VAL A N 1
ATOM 1205 C CA . VAL A 1 82 ? 49.904 1.263 84.704 1.00 11.45 84 VAL A CA 1
ATOM 1206 C C . VAL A 1 82 ? 50.375 1.530 86.137 1.00 11.69 84 VAL A C 1
ATOM 1207 O O . VAL A 1 82 ? 50.428 0.614 86.958 1.00 11.52 84 VAL A O 1
ATOM 1220 N N . SER A 1 83 ? 50.707 2.776 86.436 1.00 12.05 85 SER A N 1
ATOM 1221 C CA . SER A 1 83 ? 51.183 3.116 87.768 1.00 11.25 85 SER A CA 1
ATOM 1222 C C . SER A 1 83 ? 50.081 3.034 88.793 1.00 13.84 85 SER A C 1
ATOM 1223 O O . SER A 1 83 ? 48.908 3.244 88.491 1.00 13.80 85 SER A O 1
ATOM 1231 N N . SER A 1 84 ? 50.484 2.732 90.018 1.00 12.17 86 SER A N 1
ATOM 1232 C CA . SER A 1 84 ? 49.593 2.856 91.177 1.00 13.88 86 SER A CA 1
ATOM 1233 C C . SER A 1 84 ? 50.126 3.789 92.268 1.00 14.07 86 SER A C 1
ATOM 1234 O O . SER A 1 84 ? 49.356 4.236 93.104 1.00 15.89 86 SER A O 1
ATOM 1242 N N . ALA A 1 85 ? 51.428 4.057 92.294 1.00 12.42 87 ALA A N 1
ATOM 1243 C CA . ALA A 1 85 ? 52.020 4.891 93.332 1.00 12.98 87 ALA A CA 1
ATOM 1244 C C . ALA A 1 85 ? 53.309 5.514 92.832 1.00 12.04 87 ALA A C 1
ATOM 1245 O O . ALA A 1 85 ? 54.034 4.929 92.014 1.00 12.85 87 ALA A O 1
ATOM 1252 N N . ILE A 1 86 ? 53.630 6.675 93.387 1.00 12.30 88 ILE A N 1
ATOM 1253 C CA . ILE A 1 86 ? 54.850 7.389 93.063 1.00 13.44 88 ILE A CA 1
ATOM 1254 C C . ILE A 1 86 ? 55.465 7.849 94.369 1.00 12.36 88 ILE A C 1
ATOM 1255 O O . ILE A 1 86 ? 54.848 8.621 95.120 1.00 13.90 88 ILE A O 1
ATOM 1271 N N . ALA A 1 87 ? 56.673 7.388 94.676 1.00 12.75 89 ALA A N 1
ATOM 1272 C CA . ALA A 1 87 ? 57.380 7.689 95.901 1.00 11.97 89 ALA A CA 1
ATOM 1273 C C . ALA A 1 87 ? 58.593 8.545 95.629 1.00 12.83 89 ALA A C 1
ATOM 1274 O O . ALA A 1 87 ? 59.532 8.102 94.978 1.00 13.87 89 ALA A O 1
ATOM 1281 N N . PRO A 1 88 ? 58.592 9.787 96.078 1.00 12.96 90 PRO A N 1
ATOM 1282 C CA . PRO A 1 88 ? 59.803 10.591 95.864 1.00 13.52 90 PRO A CA 1
ATOM 1283 C C . PRO A 1 88 ? 61.037 9.923 96.465 1.00 15.06 90 PRO A C 1
ATOM 1284 O O . PRO A 1 88 ? 60.972 9.377 97.591 1.00 19.57 90 PRO A O 1
ATOM 1295 N N . ALA A 1 89 ? 62.146 9.937 95.735 1.00 16.60 91 ALA A N 1
ATOM 1296 C CA . ALA A 1 89 ? 63.404 9.333 96.192 1.00 19.72 91 ALA A CA 1
ATOM 1297 C C . ALA A 1 89 ? 64.494 10.387 96.412 1.00 26.56 91 ALA A C 1
ATOM 1298 O O . ALA A 1 89 ? 65.639 10.027 96.668 1.00 37.38 91 ALA A O 1
ATOM 1305 N N . GLY A 1 90 ? 64.140 11.674 96.331 1.00 19.49 92 GLY A N 1
ATOM 1306 C CA . GLY A 1 90 ? 65.087 12.779 96.460 1.00 23.18 92 GLY A CA 1
ATOM 1307 C C . GLY A 1 90 ? 65.731 13.164 95.126 1.00 22.01 92 GLY A C 1
ATOM 1308 O O . GLY A 1 90 ? 65.818 12.357 94.246 1.00 21.14 92 GLY A O 1
ATOM 1312 N N . GLY A 1 91 ? 66.179 14.409 94.973 1.00 23.30 93 GLY A N 1
ATOM 1313 C CA . GLY A 1 91 ? 66.947 14.784 93.778 1.00 24.10 93 GLY A CA 1
ATOM 1314 C C . GLY A 1 91 ? 66.378 14.467 92.381 1.00 23.55 93 GLY A C 1
ATOM 1315 O O . GLY A 1 91 ? 67.047 13.930 91.490 1.00 28.58 93 GLY A O 1
ATOM 1319 N N . ASN A 1 92 ? 65.136 14.839 92.195 1.00 20.19 94 ASN A N 1
ATOM 1320 C CA . ASN A 1 92 ? 64.405 14.598 90.957 1.00 17.88 94 ASN A CA 1
ATOM 1321 C C . ASN A 1 92 ? 64.244 13.145 90.559 1.00 16.54 94 ASN A C 1
ATOM 1322 O O . ASN A 1 92 ? 63.900 12.867 89.402 1.00 16.40 94 ASN A O 1
ATOM 1333 N N . LYS A 1 93 ? 64.440 12.233 91.496 1.00 16.72 95 LYS A N 1
ATOM 1334 C CA . LYS A 1 93 ? 64.219 10.812 91.282 1.00 15.19 95 LYS A CA 1
ATOM 1335 C C . LYS A 1 93 ? 62.953 10.360 92.009 1.00 13.70 95 LYS A C 1
ATOM 1336 O O . LYS A 1 93 ? 62.677 10.819 93.117 1.00 14.98 95 LYS A O 1
ATOM 1355 N N . TYR A 1 94 ? 62.213 9.462 91.378 1.00 13.75 96 TYR A N 1
ATOM 1356 C CA . TYR A 1 94 ? 60.945 8.975 91.896 1.00 13.91 96 TYR A CA 1
ATOM 1357 C C . TYR A 1 94 ? 60.860 7.493 91.655 1.00 16.48 96 TYR A C 1
ATOM 1358 O O . TYR A 1 94 ? 61.099 7.039 90.540 1.00 18.74 96 TYR A O 1
ATOM 1376 N N . ASN A 1 95 ? 60.478 6.727 92.662 1.00 12.48 97 ASN A N 1
ATOM 1377 C CA . ASN A 1 95 ? 60.209 5.312 92.474 1.00 12.83 97 ASN A CA 1
ATOM 1378 C C . ASN A 1 95 ? 58.752 5.156 92.083 1.00 12.54 97 ASN A C 1
ATOM 1379 O O . ASN A 1 95 ? 57.849 5.510 92.839 1.00 12.90 97 ASN A O 1
ATOM 1390 N N . VAL A 1 96 ? 58.512 4.699 90.864 1.00 12.28 98 VAL A N 1
ATOM 1391 C CA . VAL A 1 96 ? 57.178 4.586 90.306 1.00 12.10 98 VAL A CA 1
ATOM 1392 C C . VAL A 1 96 ? 56.817 3.117 90.334 1.00 11.85 98 VAL A C 1
ATOM 1393 O O . VAL A 1 96 ? 57.504 2.268 89.714 1.00 13.42 98 VAL A O 1
ATOM 1406 N N . THR A 1 97 ? 55.733 2.805 91.017 1.00 11.03 99 THR A N 1
ATOM 1407 C CA . THR A 1 97 ? 55.282 1.429 91.163 1.00 12.39 99 THR A CA 1
ATOM 1408 C C . THR A 1 97 ? 54.016 1.254 90.367 1.00 11.23 99 THR A C 1
ATOM 1409 O O . THR A 1 97 ? 53.166 2.153 90.314 1.00 12.75 99 THR A O 1
ATOM 1420 N N . GLY A 1 98 ? 53.864 0.065 89.808 1.00 11.11 100 GLY A N 1
ATOM 1421 C CA . GLY A 1 98 ? 52.636 -0.261 89.093 1.00 12.68 100 GLY A CA 1
ATOM 1422 C C . GLY A 1 98 ? 52.641 -1.662 88.551 1.00 12.54 100 GLY A C 1
ATOM 1423 O O . GLY A 1 98 ? 53.511 -2.478 88.859 1.00 12.70 100 GLY A O 1
ATOM 1427 N N . LYS A 1 99 ? 51.639 -1.950 87.724 1.00 11.25 101 LYS A N 1
ATOM 1428 C CA . LYS A 1 99 ? 51.442 -3.273 87.151 1.00 11.61 101 LYS A CA 1
ATOM 1429 C C . LYS A 1 99 ? 51.992 -3.344 85.747 1.00 9.71 101 LYS A C 1
ATOM 1430 O O . LYS A 1 99 ? 51.557 -2.562 84.883 1.00 10.97 101 LYS A O 1
ATOM 1449 N N . LEU A 1 100 ? 52.928 -4.244 85.529 1.00 10.83 102 LEU A N 1
ATOM 1450 C CA . LEU A 1 100 ? 53.525 -4.531 84.216 1.00 9.91 102 LEU A CA 1
ATOM 1451 C C . LEU A 1 100 ? 52.945 -5.842 83.737 1.00 10.19 102 LEU A C 1
ATOM 1452 O O . LEU A 1 100 ? 53.058 -6.843 84.428 1.00 12.48 102 LEU A O 1
ATOM 1468 N N . THR A 1 101 ? 52.290 -5.810 82.570 1.00 9.79 103 THR A N 1
ATOM 1469 C CA . THR A 1 101 ? 51.710 -7.015 81.962 1.00 10.25 103 THR A CA 1
ATOM 1470 C C . THR A 1 101 ? 52.375 -7.233 80.613 1.00 9.75 103 THR A C 1
ATOM 1471 O O . THR A 1 101 ? 52.322 -6.352 79.733 1.00 10.91 103 THR A O 1
ATOM 1482 N N . ILE A 1 102 ? 53.004 -8.396 80.464 1.00 10.64 104 ILE A N 1
ATOM 1483 C CA . ILE A 1 102 ? 53.688 -8.796 79.231 1.00 10.55 104 ILE A CA 1
ATOM 1484 C C . ILE A 1 102 ? 53.254 -10.233 78.965 1.00 11.63 104 ILE A C 1
ATOM 1485 O O . ILE A 1 102 ? 53.291 -11.083 79.844 1.00 12.51 104 ILE A O 1
ATOM 1501 N N . LYS A 1 103 ? 52.833 -10.507 77.723 1.00 11.48 105 LYS A N 1
ATOM 1502 C CA . LYS A 1 103 ? 52.402 -11.824 77.308 1.00 12.60 105 LYS A CA 1
ATOM 1503 C C . LYS A 1 103 ? 51.309 -12.342 78.267 1.00 12.69 105 LYS A C 1
ATOM 1504 O O . LYS A 1 103 ? 51.244 -13.502 78.649 1.00 15.56 105 LYS A O 1
ATOM 1523 N N . GLY A 1 104 ? 50.444 -11.412 78.645 1.00 13.31 106 GLY A N 1
ATOM 1524 C CA . GLY A 1 104 ? 49.341 -11.732 79.521 1.00 15.24 106 GLY A CA 1
ATOM 1525 C C . GLY A 1 104 ? 49.667 -12.036 80.974 1.00 15.25 106 GLY A C 1
ATOM 1526 O O . GLY A 1 104 ? 48.798 -12.412 81.752 1.00 19.93 106 GLY A O 1
ATOM 1530 N N . LYS A 1 105 ? 50.933 -11.876 81.366 1.00 16.41 107 LYS A N 1
ATOM 1531 C CA . LYS A 1 105 ? 51.378 -12.122 82.739 1.00 15.39 107 LYS A CA 1
ATOM 1532 C C . LYS A 1 105 ? 51.648 -10.804 83.420 1.00 14.43 107 LYS A C 1
ATOM 1533 O O . LYS A 1 105 ? 52.402 -9.975 82.929 1.00 13.50 107 LYS A O 1
ATOM 1552 N N . ALA A 1 106 ? 51.045 -10.608 84.589 1.00 14.17 108 ALA A N 1
ATOM 1553 C CA . ALA A 1 106 ? 51.181 -9.381 85.350 1.00 13.33 108 ALA A CA 1
ATOM 1554 C C . ALA A 1 106 ? 52.120 -9.533 86.537 1.00 13.98 108 ALA A C 1
ATOM 1555 O O . ALA A 1 106 ? 52.133 -10.549 87.231 1.00 15.46 108 ALA A O 1
ATOM 1562 N N . GLU A 1 107 ? 52.902 -8.490 86.772 1.00 12.98 109 GLU A N 1
ATOM 1563 C CA . GLU A 1 107 ? 53.712 -8.383 87.966 1.00 12.83 109 GLU A CA 1
ATOM 1564 C C . GLU A 1 107 ? 53.703 -6.952 88.477 1.00 13.45 109 GLU A C 1
ATOM 1565 O O . GLU A 1 107 ? 53.626 -6.015 87.692 1.00 12.68 109 GLU A O 1
ATOM 1577 N N . THR A 1 108 ? 53.785 -6.752 89.784 1.00 12.94 110 THR A N 1
ATOM 1578 C CA . THR A 1 108 ? 54.007 -5.426 90.318 1.00 11.72 110 THR A CA 1
ATOM 1579 C C . THR A 1 108 ? 55.503 -5.154 90.262 1.00 10.95 110 THR A C 1
ATOM 1580 O O . THR A 1 108 ? 56.316 -5.965 90.698 1.00 11.81 110 THR A O 1
ATOM 1591 N N . VAL A 1 109 ? 55.847 -3.990 89.699 1.00 10.71 111 VAL A N 1
ATOM 1592 C CA . VAL A 1 109 ? 57.235 -3.562 89.528 1.00 11.43 111 VAL A CA 1
ATOM 1593 C C . VAL A 1 109 ? 57.410 -2.168 90.073 1.00 10.70 111 VAL A C 1
ATOM 1594 O O . VAL A 1 109 ? 56.448 -1.398 90.197 1.00 12.20 111 VAL A O 1
ATOM 1607 N N . THR A 1 110 ? 58.647 -1.858 90.438 1.00 11.62 112 THR A N 1
ATOM 1608 C CA . THR A 1 110 ? 59.005 -0.525 90.923 1.00 12.10 112 THR A CA 1
ATOM 1609 C C . THR A 1 110 ? 60.197 -0.053 90.114 1.00 13.73 112 THR A C 1
ATOM 1610 O O . THR A 1 110 ? 61.198 -0.748 90.012 1.00 15.66 112 THR A O 1
ATOM 1621 N N . VAL A 1 111 ? 60.050 1.095 89.472 1.00 13.45 113 VAL A N 1
ATOM 1622 C CA . VAL A 1 111 ? 61.082 1.590 88.576 1.00 19.70 113 VAL A CA 1
ATOM 1623 C C . VAL A 1 111 ? 61.560 2.957 89.005 1.00 14.37 113 VAL A C 1
ATOM 1624 O O . VAL A 1 111 ? 60.755 3.862 89.239 1.00 13.83 113 VAL A O 1
ATOM 1637 N N . PRO A 1 112 ? 62.875 3.118 89.113 1.00 17.91 114 PRO A N 1
ATOM 1638 C CA . PRO A 1 112 ? 63.399 4.439 89.428 1.00 17.56 114 PRO A CA 1
ATOM 1639 C C . PRO A 1 112 ? 63.358 5.325 88.187 1.00 16.84 114 PRO A C 1
ATOM 1640 O O . PRO A 1 112 ? 63.858 4.934 87.113 1.00 20.96 114 PRO A O 1
ATOM 1651 N N . VAL A 1 113 ? 62.760 6.497 88.327 1.00 14.80 115 VAL A N 1
ATOM 1652 C CA . VAL A 1 113 ? 62.576 7.422 87.202 1.00 14.28 115 VAL A CA 1
ATOM 1653 C C . VAL A 1 113 ? 63.139 8.776 87.573 1.00 15.42 115 VAL A C 1
ATOM 1654 O O . VAL A 1 113 ? 62.837 9.307 88.649 1.00 16.88 115 VAL A O 1
ATOM 1667 N N A THR A 1 114 ? 63.931 9.350 86.678 0.57 18.45 116 THR A N 1
ATOM 1668 N N B THR A 1 114 ? 63.982 9.335 86.707 0.43 12.14 116 THR A N 1
ATOM 1669 C CA A THR A 1 114 ? 64.443 10.704 86.853 0.57 15.44 116 THR A CA 1
ATOM 1670 C CA B THR A 1 114 ? 64.443 10.719 86.861 0.43 14.04 116 THR A CA 1
ATOM 1671 C C A THR A 1 114 ? 63.618 11.638 85.997 0.57 14.49 116 THR A C 1
ATOM 1672 C C B THR A 1 114 ? 63.581 11.620 86.006 0.43 14.01 116 THR A C 1
ATOM 1673 O O A THR A 1 114 ? 63.374 11.350 84.812 0.57 21.96 116 THR A O 1
ATOM 1674 O O B THR A 1 114 ? 63.286 11.299 84.840 0.43 12.07 116 THR A O 1
ATOM 1695 N N . VAL A 1 115 ? 63.184 12.756 86.565 1.00 15.92 117 VAL A N 1
ATOM 1696 C CA . VAL A 1 115 ? 62.298 13.685 85.883 1.00 14.85 117 VAL A CA 1
ATOM 1697 C C . VAL A 1 115 ? 62.975 15.017 85.721 1.00 15.81 117 VAL A C 1
ATOM 1698 O O . VAL A 1 115 ? 63.585 15.506 86.658 1.00 17.45 117 VAL A O 1
ATOM 1712 N N . ALA A 1 116 ? 62.881 15.622 84.542 1.00 16.35 118 ALA A N 1
ATOM 1713 C CA . ALA A 1 116 ? 63.394 16.958 84.325 1.00 17.30 118 ALA A CA 1
ATOM 1714 C C . ALA A 1 116 ? 62.361 17.822 83.618 1.00 19.29 118 ALA A C 1
ATOM 1715 O O . ALA A 1 116 ? 61.609 17.329 82.784 1.00 20.90 118 ALA A O 1
ATOM 1722 N N . GLN A 1 117 ? 62.301 19.096 83.935 1.00 21.56 119 GLN A N 1
ATOM 1723 C CA . GLN A 1 117 ? 61.448 20.019 83.209 1.00 23.48 119 GLN A CA 1
ATOM 1724 C C . GLN A 1 117 ? 62.292 21.104 82.609 1.00 23.71 119 GLN A C 1
ATOM 1725 O O . GLN A 1 117 ? 63.169 21.649 83.265 1.00 24.24 119 GLN A O 1
ATOM 1739 N N . ASN A 1 118 ? 62.035 21.410 81.345 1.00 26.06 120 ASN A N 1
ATOM 1740 C CA . ASN A 1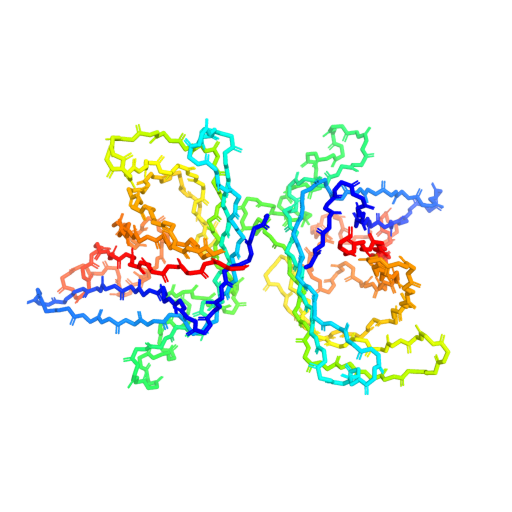 118 ? 62.623 22.566 80.702 1.00 31.80 120 ASN A CA 1
ATOM 1741 C C . ASN A 1 118 ? 61.606 23.222 79.785 1.00 26.23 120 ASN A C 1
ATOM 1742 O O . ASN A 1 118 ? 61.168 22.612 78.808 1.00 30.46 120 ASN A O 1
ATOM 1753 N N . GLY A 1 119 ? 61.184 24.426 80.131 1.00 26.45 121 GLY A N 1
ATOM 1754 C CA . GLY A 1 119 ? 60.103 25.069 79.409 1.00 31.50 121 GLY A CA 1
ATOM 1755 C C . GLY A 1 119 ? 58.845 24.228 79.520 1.00 29.35 121 GLY A C 1
ATOM 1756 O O . GLY A 1 119 ? 58.530 23.694 80.580 1.00 31.87 121 GLY A O 1
ATOM 1760 N N . ALA A 1 120 ? 58.140 24.068 78.402 1.00 36.97 122 ALA A N 1
ATOM 1761 C CA . ALA A 1 120 ? 56.891 23.311 78.407 1.00 40.91 122 ALA A CA 1
ATOM 1762 C C . ALA A 1 120 ? 57.107 21.803 78.235 1.00 44.93 122 ALA A C 1
ATOM 1763 O O . ALA A 1 120 ? 56.152 21.068 77.998 1.00 44.75 122 ALA A O 1
ATOM 1770 N N . THR A 1 121 ? 58.349 21.344 78.370 1.00 31.33 123 THR A N 1
ATOM 1771 C CA . THR A 1 121 ? 58.691 19.935 78.162 1.00 30.77 123 THR A CA 1
ATOM 1772 C C . THR A 1 121 ? 59.090 19.257 79.477 1.00 27.45 123 THR A C 1
ATOM 1773 O O . THR A 1 121 ? 59.865 19.817 80.247 1.00 29.95 123 THR A O 1
ATOM 1784 N N . GLN A 1 122 ? 58.560 18.072 79.723 1.00 25.17 124 GLN A N 1
ATOM 1785 C CA . GLN A 1 122 ? 58.955 17.231 80.842 1.00 22.65 124 GLN A CA 1
ATOM 1786 C C . GLN A 1 122 ? 59.546 15.949 80.290 1.00 21.91 124 GLN A C 1
ATOM 1787 O O . GLN A 1 122 ? 58.956 15.323 79.401 1.00 22.95 124 GLN A O 1
ATOM 1801 N N . THR A 1 123 ? 60.656 15.485 80.845 1.00 19.60 125 THR A N 1
ATOM 1802 C CA . THR A 1 123 ? 61.265 14.232 80.427 1.00 18.49 125 THR A CA 1
ATOM 1803 C C . THR A 1 123 ? 61.352 13.249 81.578 1.00 17.67 125 THR A C 1
ATOM 1804 O O . THR A 1 123 ? 61.629 13.652 82.724 1.00 19.75 125 THR A O 1
ATOM 1815 N N . PHE A 1 124 ? 61.134 11.984 81.271 1.00 17.30 126 PHE A N 1
ATOM 1816 C CA . PHE A 1 124 ? 61.066 10.906 82.246 1.00 16.08 126 PHE A CA 1
ATOM 1817 C C . PHE A 1 124 ? 61.984 9.831 81.745 1.00 17.08 126 PHE A C 1
ATOM 1818 O O . PHE A 1 124 ? 61.737 9.248 80.652 1.00 18.65 126 PHE A O 1
ATOM 1835 N N . ASP A 1 125 ? 63.040 9.543 82.481 1.00 16.09 127 ASP A N 1
ATOM 1836 C CA . ASP A 1 125 ? 64.059 8.576 82.067 1.00 15.70 127 ASP A CA 1
ATOM 1837 C C . ASP A 1 125 ? 64.234 7.495 83.112 1.00 17.85 127 ASP A C 1
ATOM 1838 O O . ASP A 1 125 ? 64.261 7.773 84.305 1.00 17.01 127 ASP A O 1
ATOM 1847 N N . GLY A 1 126 ? 64.424 6.257 82.688 1.00 20.66 128 GLY A N 1
ATOM 1848 C CA . GLY A 1 126 ? 64.640 5.204 83.652 1.00 23.77 128 GLY A CA 1
ATOM 1849 C C . GLY A 1 126 ? 64.966 3.896 82.990 1.00 18.92 128 GLY A C 1
ATOM 1850 O O . GLY A 1 126 ? 64.890 3.780 81.770 1.00 20.38 128 GLY A O 1
ATOM 1854 N N . VAL A 1 127 ? 65.313 2.925 83.823 1.00 18.98 129 VAL A N 1
ATOM 1855 C CA . VAL A 1 127 ? 65.653 1.572 83.391 1.00 18.13 129 VAL A CA 1
ATOM 1856 C C . VAL A 1 127 ? 65.028 0.612 84.371 1.00 17.58 129 VAL A C 1
ATOM 1857 O O . VAL A 1 127 ? 65.177 0.765 85.576 1.00 18.61 129 VAL A O 1
ATOM 1870 N N . LEU A 1 128 ? 64.280 -0.351 83.844 1.00 17.61 130 LEU A N 1
ATOM 1871 C CA . LEU A 1 128 ? 63.665 -1.391 84.648 1.00 15.88 130 LEU A CA 1
ATOM 1872 C C . LEU A 1 128 ? 64.255 -2.747 84.278 1.00 16.41 130 LEU A C 1
ATOM 1873 O O . LEU A 1 128 ? 64.023 -3.228 83.164 1.00 17.65 130 LEU A O 1
ATOM 1889 N N . PRO A 1 129 ? 64.989 -3.379 85.198 1.00 17.40 131 PRO A N 1
ATOM 1890 C CA . PRO A 1 129 ? 65.442 -4.744 84.905 1.00 17.67 131 PRO A CA 1
ATOM 1891 C C . PRO A 1 129 ? 64.339 -5.748 85.209 1.00 18.12 131 PRO A C 1
ATOM 1892 O O . PRO A 1 129 ? 63.656 -5.660 86.237 1.00 18.96 131 PRO A O 1
ATOM 1903 N N . ILE A 1 130 ? 64.147 -6.686 84.290 1.00 16.69 132 ILE A N 1
ATOM 1904 C CA . ILE A 1 130 ? 63.213 -7.776 84.499 1.00 16.89 132 ILE A CA 1
ATOM 1905 C C . ILE A 1 130 ? 63.870 -9.088 84.125 1.00 16.67 132 ILE A C 1
ATOM 1906 O O . ILE A 1 130 ? 64.893 -9.106 83.431 1.00 18.80 132 ILE A O 1
ATOM 1922 N N . LYS A 1 131 ? 63.257 -10.177 84.555 1.00 16.35 133 LYS A N 1
ATOM 1923 C CA . LYS A 1 131 ? 63.600 -11.498 84.056 1.00 16.71 133 LYS A CA 1
ATOM 1924 C C . LYS A 1 131 ? 62.584 -11.864 82.984 1.00 15.11 133 LYS A C 1
ATOM 1925 O O . LYS A 1 131 ? 61.396 -11.933 83.251 1.00 15.24 133 LYS A O 1
ATOM 1944 N N . ARG A 1 132 ? 63.064 -12.125 81.775 1.00 14.80 134 ARG A N 1
ATOM 1945 C CA . ARG A 1 132 ? 62.167 -12.521 80.692 1.00 13.40 134 ARG A CA 1
ATOM 1946 C C . ARG A 1 132 ? 61.372 -13.764 81.048 1.00 14.89 134 ARG A C 1
ATOM 1947 O O . ARG A 1 132 ? 60.207 -13.898 80.650 1.00 14.29 134 ARG A O 1
ATOM 1968 N N . SER A 1 133 ? 61.996 -14.673 81.798 1.00 14.64 135 SER A N 1
ATOM 1969 C CA . SER A 1 133 ? 61.331 -15.918 82.195 1.00 15.95 135 SER A CA 1
ATOM 1970 C C . SER A 1 133 ? 60.075 -15.676 83.046 1.00 16.36 135 SER A C 1
ATOM 1971 O O . SER A 1 133 ? 59.141 -16.473 82.992 1.00 17.15 135 SER A O 1
ATOM 1979 N N . ALA A 1 134 ? 60.047 -14.578 83.807 1.00 15.20 136 ALA A N 1
ATOM 1980 C CA . ALA A 1 134 ? 58.901 -14.262 84.649 1.00 17.17 136 ALA A CA 1
ATOM 1981 C C . ALA A 1 134 ? 57.643 -14.013 83.829 1.00 15.12 136 ALA A C 1
ATOM 1982 O O . ALA A 1 134 ? 56.530 -14.150 84.328 1.00 18.28 136 ALA A O 1
ATOM 1989 N N . PHE A 1 135 ? 57.822 -13.630 82.571 1.00 13.73 137 PHE A N 1
ATOM 1990 C CA . PHE A 1 135 ? 56.709 -13.371 81.673 1.00 13.27 137 PHE A CA 1
ATOM 1991 C C . PHE A 1 135 ? 56.609 -14.417 80.547 1.00 14.29 137 PHE A C 1
ATOM 1992 O O . PHE A 1 135 ? 55.882 -14.236 79.586 1.00 15.66 137 PHE A O 1
ATOM 2009 N N A ASN A 1 136 ? 57.340 -15.524 80.688 0.48 19.54 138 ASN A N 1
ATOM 2010 N N B ASN A 1 136 ? 57.384 -15.492 80.721 0.52 11.53 138 ASN A N 1
ATOM 2011 C CA A ASN A 1 136 ? 57.385 -16.576 79.657 0.48 14.40 138 ASN A CA 1
ATOM 2012 C CA B ASN A 1 136 ? 57.441 -16.599 79.775 0.52 17.57 138 ASN A CA 1
ATOM 2013 C C A ASN A 1 136 ? 57.819 -16.048 78.302 0.48 21.31 138 ASN A C 1
ATOM 2014 C C B ASN A 1 136 ? 57.871 -16.109 78.380 0.52 11.79 138 ASN A C 1
ATOM 2015 O O A ASN A 1 136 ? 57.363 -16.517 77.258 0.48 20.15 138 ASN A O 1
ATOM 2016 O O B ASN A 1 136 ? 57.448 -16.675 77.374 0.52 16.10 138 ASN A O 1
ATOM 2037 N N . VAL A 1 137 ? 58.708 -15.072 78.311 1.00 12.30 139 VAL A N 1
ATOM 2038 C CA . VAL A 1 137 ? 59.245 -14.541 77.054 1.00 13.95 139 VAL A CA 1
ATOM 2039 C C . VAL A 1 137 ? 60.556 -15.262 76.722 1.00 14.21 139 VAL A C 1
ATOM 2040 O O . VAL A 1 137 ? 61.593 -15.052 77.355 1.00 15.10 139 VAL A O 1
ATOM 2054 N N . GLY A 1 138 ? 60.473 -16.127 75.723 1.00 13.90 140 GLY A N 1
ATOM 2055 C CA . GLY A 1 138 ? 61.582 -16.988 75.310 1.00 16.23 140 GLY A CA 1
ATOM 2056 C C . GLY A 1 138 ? 61.454 -18.316 76.041 1.00 15.53 140 GLY A C 1
ATOM 2057 O O . GLY A 1 138 ? 62.234 -18.614 76.958 1.00 18.51 140 GLY A O 1
ATOM 2061 N N . THR A 1 139 ? 60.488 -19.114 75.628 1.00 17.70 141 THR A N 1
ATOM 2062 C CA . THR A 1 139 ? 60.261 -20.425 76.212 1.00 19.30 141 THR A CA 1
ATOM 2063 C C . THR A 1 139 ? 60.668 -21.501 75.229 1.00 20.44 141 THR A C 1
ATOM 2064 O O . THR A 1 139 ? 61.307 -21.227 74.216 1.00 22.58 141 THR A O 1
ATOM 2075 N N . GLY A 1 140 ? 60.322 -22.748 75.525 1.00 23.71 142 GLY A N 1
ATOM 2076 C CA . GLY A 1 140 ? 60.755 -23.854 74.685 1.00 26.20 142 GLY A CA 1
ATOM 2077 C C . GLY A 1 140 ? 62.270 -23.924 74.654 1.00 25.81 142 GLY A C 1
ATOM 2078 O O . GLY A 1 140 ? 62.911 -23.856 75.696 1.00 25.65 142 GLY A O 1
ATOM 2082 N N . GLU A 1 141 ? 62.857 -24.047 73.471 1.00 27.21 143 GLU A N 1
ATOM 2083 C CA . GLU A 1 141 ? 64.309 -24.101 73.359 1.00 33.47 143 GLU A CA 1
ATOM 2084 C C . GLU A 1 141 ? 64.983 -22.827 73.861 1.00 35.25 143 GLU A C 1
ATOM 2085 O O . GLU A 1 141 ? 66.164 -22.845 74.226 1.00 33.78 143 GLU A O 1
ATOM 2097 N N . TRP A 1 142 ? 64.239 -21.723 73.920 1.00 22.85 144 TRP A N 1
ATOM 2098 C CA . TRP A 1 142 ? 64.829 -20.480 74.361 1.00 21.51 144 TRP A CA 1
ATOM 2099 C C . TRP A 1 142 ? 64.838 -20.284 75.879 1.00 23.75 144 TRP A C 1
ATOM 2100 O O . TRP A 1 142 ? 65.257 -19.228 76.361 1.00 24.48 144 TRP A O 1
ATOM 2121 N N . LYS A 1 143 ? 64.404 -21.285 76.646 1.00 22.36 145 LYS A N 1
ATOM 2122 C CA . LYS A 1 143 ? 64.520 -21.197 78.109 1.00 22.01 145 LYS A CA 1
ATOM 2123 C C . LYS A 1 143 ? 65.981 -21.163 78.536 1.00 24.50 145 LYS A C 1
ATOM 2124 O O . LYS A 1 143 ? 66.302 -20.626 79.594 1.00 26.24 145 LYS A O 1
ATOM 2143 N N . ASP A 1 144 ? 66.861 -21.764 77.735 1.00 23.06 146 ASP A N 1
ATOM 2144 C CA . ASP A 1 144 ? 68.269 -21.894 78.100 1.00 24.84 146 ASP A CA 1
ATOM 2145 C C . ASP A 1 144 ? 68.919 -20.516 78.225 1.00 28.08 146 ASP A C 1
ATOM 2146 O O . ASP A 1 144 ? 69.111 -19.813 77.234 1.00 30.56 146 ASP A O 1
ATOM 2155 N N . THR A 1 145 ? 69.275 -20.131 79.444 1.00 25.66 147 THR A N 1
ATOM 2156 C CA . THR A 1 145 ? 69.798 -18.791 79.668 1.00 23.95 147 THR A CA 1
ATOM 2157 C C . THR A 1 145 ? 71.280 -18.676 79.341 1.00 29.78 147 THR A C 1
ATOM 2158 O O . THR A 1 145 ? 71.849 -17.593 79.439 1.00 33.57 147 THR A O 1
ATOM 2169 N N . SER A 1 146 ? 71.897 -19.781 78.939 1.00 33.76 148 SER A N 1
ATOM 2170 C CA . SER A 1 146 ? 73.259 -19.722 78.435 1.00 35.28 148 SER A CA 1
ATOM 2171 C C . SER A 1 146 ? 73.231 -19.268 76.976 1.00 33.38 148 SER A C 1
ATOM 2172 O O . SER A 1 146 ? 74.271 -18.932 76.407 1.00 42.49 148 SER A O 1
ATOM 2180 N N . ILE A 1 147 ? 72.044 -19.272 76.371 1.00 30.94 149 ILE A N 1
ATOM 2181 C CA . ILE A 1 147 ? 71.879 -18.784 74.997 1.00 36.91 149 ILE A CA 1
ATOM 2182 C C . ILE A 1 147 ? 71.487 -17.304 74.990 1.00 37.52 149 ILE A C 1
ATOM 2183 O O . ILE A 1 147 ? 72.169 -16.498 74.388 1.00 41.36 149 ILE A O 1
ATOM 2199 N N . VAL A 1 148 ? 70.364 -16.964 75.614 1.00 26.50 150 VAL A N 1
ATOM 2200 C CA . VAL A 1 148 ? 69.987 -15.574 75.836 1.00 24.52 150 VAL A CA 1
ATOM 2201 C C . VAL A 1 148 ? 69.783 -15.415 77.334 1.00 25.25 150 VAL A C 1
ATOM 2202 O O . VAL A 1 148 ? 69.022 -16.167 77.935 1.00 24.00 150 VAL A O 1
ATOM 2215 N N . ALA A 1 149 ? 70.480 -14.459 77.944 1.00 24.53 151 ALA A N 1
ATOM 2216 C CA . ALA A 1 149 ? 70.378 -14.264 79.388 1.00 25.17 151 ALA A CA 1
ATOM 2217 C C . ALA A 1 149 ? 68.936 -13.983 79.802 1.00 21.82 151 ALA A C 1
ATOM 2218 O O . ALA A 1 149 ? 68.134 -13.487 79.029 1.00 21.34 151 ALA A O 1
ATOM 2225 N N . ASP A 1 150 ? 68.606 -14.318 81.040 1.00 21.01 152 ASP A N 1
ATOM 2226 C CA . ASP A 1 150 ? 67.278 -14.087 81.563 1.00 18.37 152 ASP A CA 1
ATOM 2227 C C . ASP A 1 150 ? 67.035 -12.591 81.792 1.00 21.05 152 ASP A C 1
ATOM 2228 O O . ASP A 1 150 ? 65.981 -12.056 81.460 1.00 18.83 152 ASP A O 1
ATOM 2237 N N . GLU A 1 151 ? 68.029 -11.899 82.332 1.00 23.19 153 GLU A N 1
ATOM 2238 C CA . GLU A 1 151 ? 67.839 -10.484 82.608 1.00 25.15 153 GLU A CA 1
ATOM 2239 C C . GLU A 1 151 ? 67.756 -9.644 81.339 1.00 20.13 153 GLU A C 1
ATOM 2240 O O . GLU A 1 151 ? 68.602 -9.752 80.458 1.00 24.07 153 GLU A O 1
ATOM 2252 N N . VAL A 1 152 ? 66.718 -8.816 81.258 1.00 19.72 154 VAL A N 1
ATOM 2253 C CA . VAL A 1 152 ? 66.538 -7.848 80.172 1.00 19.84 154 VAL A CA 1
ATOM 2254 C C . VAL A 1 152 ? 66.330 -6.484 80.806 1.00 19.94 154 VAL A C 1
ATOM 2255 O O . VAL A 1 152 ? 65.553 -6.350 81.759 1.00 20.64 154 VAL A O 1
ATOM 2268 N N . GLN A 1 153 ? 67.000 -5.465 80.283 1.00 20.47 155 GLN A N 1
ATOM 2269 C CA . GLN A 1 153 ? 66.836 -4.112 80.778 1.00 20.88 155 GLN A CA 1
ATOM 2270 C C . GLN A 1 153 ? 65.902 -3.335 79.859 1.00 21.45 155 GLN A C 1
ATOM 2271 O O . GLN A 1 153 ? 66.173 -3.171 78.665 1.00 23.89 155 GLN A O 1
ATOM 2285 N N . ILE A 1 154 ? 64.800 -2.859 80.416 1.00 19.86 156 ILE A N 1
ATOM 2286 C CA . ILE A 1 154 ? 63.850 -2.035 79.675 1.00 18.34 156 ILE A CA 1
ATOM 2287 C C . ILE A 1 154 ? 64.212 -0.572 79.921 1.00 21.42 156 ILE A C 1
ATOM 2288 O O . ILE A 1 154 ? 64.154 -0.097 81.046 1.00 20.73 156 ILE A O 1
ATOM 2304 N N . LYS A 1 155 ? 64.610 0.132 78.880 1.00 20.80 157 LYS A N 1
ATOM 2305 C CA . LYS A 1 155 ? 65.027 1.523 79.003 1.00 20.40 157 LYS A CA 1
ATOM 2306 C C . LYS A 1 155 ? 63.992 2.415 78.365 1.00 20.36 157 LYS A C 1
ATOM 2307 O O . LYS A 1 155 ? 63.464 2.110 77.309 1.00 23.77 157 LYS A O 1
ATOM 2326 N N . PHE A 1 156 ? 63.697 3.534 79.005 1.00 19.83 158 PHE A N 1
ATOM 2327 C CA . PHE A 1 156 ? 62.759 4.466 78.426 1.00 20.50 158 PHE A CA 1
ATOM 2328 C C . PHE A 1 156 ? 63.205 5.903 78.613 1.00 19.70 158 PHE A C 1
ATOM 2329 O O . PHE A 1 156 ? 63.842 6.274 79.603 1.00 21.80 158 PHE A O 1
ATOM 2346 N N . HIS A 1 157 ? 62.826 6.696 77.619 1.00 21.08 159 HIS A N 1
ATOM 2347 C CA . HIS A 1 157 ? 63.032 8.131 77.577 1.00 21.08 159 HIS A CA 1
ATOM 2348 C C . HIS A 1 157 ? 61.712 8.690 77.071 1.00 20.54 159 HIS A C 1
ATOM 2349 O O . HIS A 1 157 ? 61.439 8.603 75.874 1.00 23.07 159 HIS A O 1
ATOM 2363 N N . LEU A 1 158 ? 60.872 9.215 77.960 1.00 22.92 160 LEU A N 1
ATOM 2364 C CA . LEU A 1 158 ? 59.566 9.742 77.586 1.00 21.50 160 LEU A CA 1
ATOM 2365 C C . LEU A 1 158 ? 59.604 11.250 77.636 1.00 22.08 160 LEU A C 1
ATOM 2366 O O . LEU A 1 158 ? 60.006 11.828 78.655 1.00 21.83 160 LEU A O 1
ATOM 2382 N N . VAL A 1 159 ? 59.189 11.891 76.554 1.00 24.58 161 VAL A N 1
ATOM 2383 C CA . VAL A 1 159 ? 59.150 13.339 76.453 1.00 20.54 161 VAL A CA 1
ATOM 2384 C C . VAL A 1 159 ? 57.699 13.755 76.359 1.00 27.86 161 VAL A C 1
ATOM 2385 O O . VAL A 1 159 ? 56.979 13.293 75.466 1.00 27.64 161 VAL A O 1
ATOM 2398 N N . ALA A 1 160 ? 57.261 14.591 77.290 1.00 27.40 162 ALA A N 1
ATOM 2399 C CA . ALA A 1 160 ? 55.897 15.100 77.308 1.00 28.86 162 ALA A CA 1
ATOM 2400 C C . ALA A 1 160 ? 55.843 16.575 77.029 1.00 37.89 162 ALA A C 1
ATOM 2401 O O . ALA A 1 160 ? 56.590 17.360 77.622 1.00 32.89 162 ALA A O 1
ATOM 2408 N N . THR A 1 161 ? 54.912 16.924 76.137 1.00 60.72 163 THR A N 1
ATOM 2409 C CA . THR A 1 161 ? 54.874 18.201 75.420 1.00 50.45 163 THR A CA 1
ATOM 2410 C C . THR A 1 161 ? 56.263 18.614 74.940 1.00 68.66 163 THR A C 1
ATOM 2411 O O . THR A 1 161 ? 56.600 18.432 73.770 1.00 59.41 163 THR A O 1
ATOM 2422 N N . HIS B 1 1 ? 47.280 10.687 70.056 1.00 36.97 3 HIS B N 1
ATOM 2423 C CA . HIS B 1 1 ? 47.200 12.133 69.932 1.00 50.53 3 HIS B CA 1
ATOM 2424 C C . HIS B 1 1 ? 46.254 12.760 70.959 1.00 38.33 3 HIS B C 1
ATOM 2425 O O . HIS B 1 1 ? 46.577 13.796 71.519 1.00 34.90 3 HIS B O 1
ATOM 2438 N N . MET B 1 2 ? 45.084 12.157 71.185 1.00 26.54 4 MET B N 1
ATOM 2439 C CA . MET B 1 2 ? 44.291 12.468 72.379 1.00 24.43 4 MET B CA 1
ATOM 2440 C C . MET B 1 2 ? 44.029 11.210 73.183 1.00 22.44 4 MET B C 1
ATOM 2441 O O . MET B 1 2 ? 43.838 10.136 72.617 1.00 21.89 4 MET B O 1
ATOM 2455 N N . ASP B 1 3 ? 44.026 11.327 74.502 1.00 21.77 5 ASP B N 1
ATOM 2456 C CA . ASP B 1 3 ? 43.669 10.222 75.370 1.00 20.32 5 ASP B CA 1
ATOM 2457 C C . ASP B 1 3 ? 42.189 10.236 75.648 1.00 18.51 5 ASP B C 1
ATOM 2458 O O . ASP B 1 3 ? 41.600 11.277 75.821 1.00 20.32 5 ASP B O 1
ATOM 2467 N N . VAL B 1 4 ? 41.587 9.060 75.666 1.00 17.46 6 VAL B N 1
ATOM 2468 C CA . VAL B 1 4 ? 40.194 8.926 76.062 1.00 16.20 6 VAL B CA 1
ATOM 2469 C C . VAL B 1 4 ? 40.101 9.045 77.573 1.00 16.34 6 VAL B C 1
ATOM 2470 O O . VAL B 1 4 ? 40.895 8.451 78.316 1.00 16.75 6 VAL B O 1
ATOM 2483 N N . ASP B 1 5 ? 39.155 9.860 78.037 1.00 16.33 7 ASP B N 1
ATOM 2484 C CA . ASP B 1 5 ? 38.930 10.028 79.470 1.00 17.05 7 ASP B CA 1
ATOM 2485 C C . ASP B 1 5 ? 38.039 8.901 79.958 1.00 17.24 7 ASP B C 1
ATOM 2486 O O . ASP B 1 5 ? 36.847 8.848 79.636 1.00 17.14 7 ASP B O 1
ATOM 2495 N N . LEU B 1 6 ? 38.622 7.996 80.740 1.00 16.86 8 LEU B N 1
ATOM 2496 C CA . LEU B 1 6 ? 37.883 6.849 81.220 1.00 16.75 8 LEU B CA 1
ATOM 2497 C C . LEU B 1 6 ? 36.633 7.226 81.976 1.00 18.55 8 LEU B C 1
ATOM 2498 O O . LEU B 1 6 ? 35.572 6.642 81.760 1.00 17.99 8 LEU B O 1
ATOM 2514 N N . ALA B 1 7 ? 36.740 8.197 82.862 1.00 19.13 9 ALA B N 1
ATOM 2515 C CA . ALA B 1 7 ? 35.610 8.530 83.695 1.00 20.71 9 ALA B CA 1
ATOM 2516 C C . ALA B 1 7 ? 34.421 9.042 82.889 1.00 20.83 9 ALA B C 1
ATOM 2517 O O . ALA B 1 7 ? 33.268 8.816 83.294 1.00 23.12 9 ALA B O 1
ATOM 2524 N N . LYS B 1 8 ? 34.681 9.710 81.766 1.00 19.43 10 LYS B N 1
ATOM 2525 C CA . LYS B 1 8 ? 33.626 10.299 80.938 1.00 19.88 10 LYS B CA 1
ATOM 2526 C C . LYS B 1 8 ? 33.145 9.337 79.853 1.00 18.48 10 LYS B C 1
ATOM 2527 O O . LYS B 1 8 ? 32.214 9.649 79.122 1.00 20.37 10 LYS B O 1
ATOM 2546 N N . SER B 1 9 ? 33.779 8.181 79.751 1.00 16.98 11 SER B N 1
ATOM 2547 C CA . SER B 1 9 ? 33.526 7.251 78.662 1.00 15.79 11 SER B CA 1
ATOM 2548 C C . SER B 1 9 ? 32.879 5.953 79.140 1.00 16.05 11 SER B C 1
ATOM 2549 O O . SER B 1 9 ? 32.808 5.670 80.351 1.00 16.90 11 SER B O 1
ATOM 2557 N N . LYS B 1 10 ? 32.391 5.155 78.196 1.00 15.53 12 LYS B N 1
ATOM 2558 C CA . LYS B 1 10 ? 31.776 3.874 78.521 1.00 15.91 12 LYS B CA 1
ATOM 2559 C C . LYS B 1 10 ? 32.006 2.874 77.409 1.00 15.39 12 LYS B C 1
ATOM 2560 O O . LYS B 1 10 ? 31.850 3.224 76.207 1.00 16.55 12 LYS B O 1
ATOM 2579 N N . VAL B 1 11 ? 32.407 1.666 77.766 1.00 15.15 13 VAL B N 1
ATOM 2580 C CA . VAL B 1 11 ? 32.416 0.562 76.841 1.00 15.39 13 VAL B CA 1
ATOM 2581 C C . VAL B 1 11 ? 31.592 -0.519 77.502 1.00 14.94 13 VAL B C 1
ATOM 2582 O O . VAL B 1 11 ? 31.894 -0.962 78.619 1.00 17.49 13 VAL B O 1
ATOM 2595 N N . SER B 1 12 ? 30.566 -0.984 76.809 1.00 17.70 14 SER B N 1
ATOM 2596 C CA . SER B 1 12 ? 29.676 -1.998 77.344 1.00 17.59 14 SER B CA 1
ATOM 2597 C C . SER B 1 12 ? 29.396 -3.079 76.322 1.00 17.63 14 SER B C 1
ATOM 2598 O O . SER B 1 12 ? 29.728 -2.946 75.142 1.00 17.66 14 SER B O 1
ATOM 2606 N N . ALA B 1 13 ? 28.845 -4.187 76.796 1.00 18.28 15 ALA B N 1
ATOM 2607 C CA . ALA B 1 13 ? 28.506 -5.301 75.939 1.00 18.85 15 ALA B CA 1
ATOM 2608 C C . ALA B 1 13 ? 27.121 -5.763 76.318 1.00 20.94 15 ALA B C 1
ATOM 2609 O O . ALA B 1 13 ? 26.823 -5.946 77.497 1.00 22.27 15 ALA B O 1
ATOM 2616 N N . VAL B 1 14 ? 26.281 -5.945 75.311 1.00 21.71 16 VAL B N 1
ATOM 2617 C CA . VAL B 1 14 ? 24.902 -6.346 75.497 1.00 24.20 16 VAL B CA 1
ATOM 2618 C C . VAL B 1 14 ? 24.704 -7.726 74.881 1.00 25.20 16 VAL B C 1
ATOM 2619 O O . VAL B 1 14 ? 24.979 -7.928 73.688 1.00 24.58 16 VAL B O 1
ATOM 2632 N N . SER B 1 15 ? 24.271 -8.672 75.706 1.00 27.08 17 SER B N 1
ATOM 2633 C CA . SER B 1 15 ? 23.976 -10.033 75.270 1.00 28.63 17 SER B CA 1
ATOM 2634 C C . SER B 1 15 ? 22.489 -10.309 75.450 1.00 33.91 17 SER B C 1
ATOM 2635 O O . SER B 1 15 ? 21.785 -9.515 76.067 1.00 36.18 17 SER B O 1
ATOM 2643 N N . LYS B 1 16 ? 22.019 -11.438 74.932 1.00 33.57 18 LYS B N 1
ATOM 2644 C CA . LYS B 1 16 ? 20.615 -11.828 75.113 1.00 40.78 18 LYS B CA 1
ATOM 2645 C C . LYS B 1 16 ? 20.459 -13.302 75.452 1.00 52.48 18 LYS B C 1
ATOM 2646 O O . LYS B 1 16 ? 21.367 -14.103 75.232 1.00 42.45 18 LYS B O 1
ATOM 2665 N N . GLN B 1 17 ? 19.283 -13.649 75.973 1.00 85.88 19 GLN B N 1
ATOM 2666 C CA . GLN B 1 17 ? 19.010 -14.998 76.459 1.00 88.47 19 GLN B CA 1
ATOM 2667 C C . GLN B 1 17 ? 17.657 -15.525 76.000 1.00 78.03 19 GLN B C 1
ATOM 2668 O O . GLN B 1 17 ? 17.556 -16.639 75.487 1.00 87.78 19 GLN B O 1
ATOM 2682 N N . MET B 1 18 ? 16.619 -14.727 76.218 1.00 74.20 20 MET B N 1
ATOM 2683 C CA . MET B 1 18 ? 15.288 -15.030 75.710 1.00 101.83 20 MET B CA 1
ATOM 2684 C C . MET B 1 18 ? 14.805 -13.797 74.960 1.00 95.03 20 MET B C 1
ATOM 2685 O O . MET B 1 18 ? 13.649 -13.391 75.074 1.00 103.65 20 MET B O 1
ATOM 2699 N N . ASN B 1 19 ? 15.726 -13.210 74.199 1.00 70.87 21 ASN B N 1
ATOM 2700 C CA . ASN B 1 19 ? 15.507 -11.943 73.509 1.00 80.47 21 ASN B CA 1
ATOM 2701 C C . ASN B 1 19 ? 15.512 -10.771 74.490 1.00 86.16 21 ASN B C 1
ATOM 2702 O O . ASN B 1 19 ? 15.276 -9.626 74.100 1.00 72.21 21 ASN B O 1
ATOM 2713 N N . VAL B 1 20 ? 15.792 -11.065 75.759 1.00 77.69 22 VAL B N 1
ATOM 2714 C CA . VAL B 1 20 ? 15.903 -10.033 76.787 1.00 84.71 22 VAL B CA 1
ATOM 2715 C C . VAL B 1 20 ? 17.372 -9.654 76.972 1.00 61.57 22 VAL B C 1
ATOM 2716 O O . VAL B 1 20 ? 18.231 -10.525 77.110 1.00 49.62 22 VAL B O 1
ATOM 2729 N N . PRO B 1 21 ? 17.671 -8.349 76.982 1.00 42.77 23 PRO B N 1
ATOM 2730 C CA . PRO B 1 21 ? 19.079 -7.963 77.018 1.00 37.91 23 PRO B CA 1
ATOM 2731 C C . PRO B 1 21 ? 19.657 -7.939 78.424 1.00 35.11 23 PRO B C 1
ATOM 2732 O O . PRO B 1 21 ? 18.951 -7.658 79.394 1.00 44.30 23 PRO B O 1
ATOM 2743 N N . THR B 1 22 ? 20.944 -8.251 78.502 1.00 33.90 24 THR B N 1
ATOM 2744 C CA . THR B 1 22 ? 21.732 -8.131 79.714 1.00 31.94 24 THR B CA 1
ATOM 2745 C C . THR B 1 22 ? 22.978 -7.357 79.325 1.00 29.40 24 THR B C 1
ATOM 2746 O O . THR B 1 22 ? 23.676 -7.723 78.374 1.00 27.79 24 THR B O 1
ATOM 2757 N N . GLU B 1 23 ? 23.232 -6.267 80.034 1.00 26.41 25 GLU B N 1
ATOM 2758 C CA . GLU B 1 23 ? 24.348 -5.390 79.733 1.00 24.11 25 GLU B CA 1
ATOM 2759 C C . GLU B 1 23 ? 25.367 -5.352 80.864 1.00 23.49 25 GLU B C 1
ATOM 2760 O O . GLU B 1 23 ? 25.001 -5.295 82.053 1.00 25.50 25 GLU B O 1
ATOM 2772 N N . GLY B 1 24 ? 26.638 -5.421 80.489 1.00 19.22 26 GLY B N 1
ATOM 2773 C CA . GLY B 1 24 ? 27.724 -5.179 81.409 1.00 18.70 26 GLY B CA 1
ATOM 2774 C C . GLY B 1 24 ? 28.632 -4.100 80.878 1.00 17.93 26 GLY B C 1
ATOM 2775 O O . GLY B 1 24 ? 28.646 -3.841 79.669 1.00 18.90 26 GLY B O 1
ATOM 2779 N N . ALA B 1 25 ? 29.391 -3.461 81.754 1.00 16.82 27 ALA B N 1
ATOM 2780 C CA . ALA B 1 25 ? 30.293 -2.384 81.369 1.00 17.85 27 ALA B CA 1
ATOM 2781 C C . ALA B 1 25 ? 31.695 -2.699 81.857 1.00 15.43 27 ALA B C 1
ATOM 2782 O O . ALA B 1 25 ? 31.869 -3.246 82.963 1.00 15.98 27 ALA B O 1
ATOM 2789 N N . PHE B 1 26 ? 32.702 -2.370 81.059 1.00 13.80 28 PHE B N 1
ATOM 2790 C CA . PHE B 1 26 ? 34.072 -2.508 81.476 1.00 14.03 28 PHE B CA 1
ATOM 2791 C C . PHE B 1 26 ? 34.474 -1.263 82.241 1.00 16.27 28 PHE B C 1
ATOM 2792 O O . PHE B 1 26 ? 34.484 -0.164 81.685 1.00 17.32 28 PHE B O 1
ATOM 2809 N N . LYS B 1 27 ? 34.853 -1.427 83.496 1.00 15.41 29 LYS B N 1
ATOM 2810 C CA . LYS B 1 27 ? 35.154 -0.284 84.343 1.00 16.12 29 LYS B CA 1
ATOM 2811 C C . LYS B 1 27 ? 36.578 0.243 84.179 1.00 15.78 29 LYS B C 1
ATOM 2812 O O . LYS B 1 27 ? 36.883 1.369 84.607 1.00 19.09 29 LYS B O 1
ATOM 2831 N N . LYS B 1 28 ? 37.442 -0.541 83.536 1.00 14.75 30 LYS B N 1
ATOM 2832 C CA . LYS B 1 28 ? 38.825 -0.135 83.329 1.00 16.32 30 LYS B CA 1
ATOM 2833 C C . LYS B 1 28 ? 39.270 -0.415 81.923 1.00 14.59 30 LYS B C 1
ATOM 2834 O O . LYS B 1 28 ? 39.279 -1.555 81.450 1.00 15.59 30 LYS B O 1
ATOM 2853 N N . PHE B 1 29 ? 39.598 0.650 81.213 1.00 14.32 31 PHE B N 1
ATOM 2854 C CA . PHE B 1 29 ? 40.140 0.578 79.866 1.00 13.39 31 PHE B CA 1
ATOM 2855 C C . PHE B 1 29 ? 40.920 1.855 79.605 1.00 14.01 31 PHE B C 1
ATOM 2856 O O . PHE B 1 29 ? 40.819 2.826 80.359 1.00 16.15 31 PHE B O 1
ATOM 2873 N N . SER B 1 30 ? 41.704 1.835 78.534 1.00 14.31 32 SER B N 1
ATOM 2874 C CA . SER B 1 30 ? 42.422 3.010 78.086 1.00 15.06 32 SER B CA 1
ATOM 2875 C C . SER B 1 30 ? 42.396 3.049 76.585 1.00 13.44 32 SER B C 1
ATOM 2876 O O . SER B 1 30 ? 42.307 2.003 75.939 1.00 13.49 32 SER B O 1
ATOM 2884 N N . ALA B 1 31 ? 42.446 4.244 76.026 1.00 14.09 33 ALA B N 1
ATOM 2885 C CA . ALA B 1 31 ? 42.419 4.386 74.584 1.00 13.73 33 ALA B CA 1
ATOM 2886 C C . ALA B 1 31 ? 43.037 5.691 74.155 1.00 14.49 33 ALA B C 1
ATOM 2887 O O . ALA B 1 31 ? 43.028 6.667 74.889 1.00 15.93 33 ALA B O 1
ATOM 2894 N N . GLN B 1 32 ? 43.566 5.664 72.930 1.00 15.34 34 GLN B N 1
ATOM 2895 C CA . GLN B 1 32 ? 44.243 6.778 72.308 1.00 18.51 34 GLN B CA 1
ATOM 2896 C C . GLN B 1 32 ? 43.585 6.969 70.954 1.00 14.94 34 GLN B C 1
ATOM 2897 O O . GLN B 1 32 ? 43.320 5.995 70.263 1.00 15.63 34 GLN B O 1
ATOM 2911 N N . VAL B 1 33 ? 43.297 8.207 70.593 1.00 16.70 35 VAL B N 1
ATOM 2912 C CA . VAL B 1 33 ? 42.714 8.505 69.286 1.00 16.77 35 VAL B CA 1
ATOM 2913 C C . VAL B 1 33 ? 43.382 9.707 68.675 1.00 18.64 35 VAL B C 1
ATOM 2914 O O . VAL B 1 33 ? 43.521 10.745 69.314 1.00 20.63 35 VAL B O 1
ATOM 2927 N N . LYS B 1 34 ? 43.789 9.563 67.423 1.00 17.58 36 LYS B N 1
ATOM 2928 C CA . LYS B 1 34 ? 44.292 10.656 66.611 1.00 19.89 36 LYS B CA 1
ATOM 2929 C C . LYS B 1 34 ? 43.358 10.839 65.44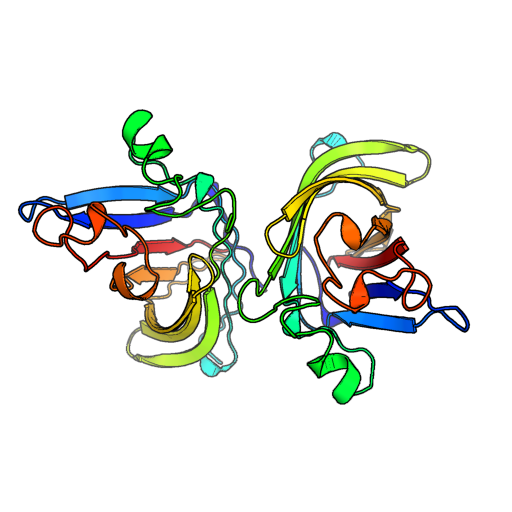9 1.00 18.22 36 LYS B C 1
ATOM 2930 O O . LYS B 1 34 ? 43.302 9.981 64.568 1.00 19.31 36 LYS B O 1
ATOM 2949 N N . PHE B 1 35 ? 42.623 11.943 65.434 1.00 17.55 37 PHE B N 1
ATOM 2950 C CA . PHE B 1 35 ? 41.621 12.138 64.413 1.00 18.38 37 PHE B CA 1
ATOM 2951 C C . PHE B 1 35 ? 41.410 13.596 64.070 1.00 20.28 37 PHE B C 1
ATOM 2952 O O . PHE B 1 35 ? 41.132 14.424 64.944 1.00 22.20 37 PHE B O 1
ATOM 2969 N N . ASP B 1 36 ? 41.522 13.908 62.784 1.00 19.22 38 ASP B N 1
ATOM 2970 C CA . ASP B 1 36 ? 41.246 15.232 62.251 1.00 21.43 38 ASP B CA 1
ATOM 2971 C C . ASP B 1 36 ? 40.349 15.002 61.043 1.00 21.14 38 ASP B C 1
ATOM 2972 O O . ASP B 1 36 ? 40.765 14.335 60.102 1.00 20.96 38 ASP B O 1
ATOM 2981 N N . PRO B 1 37 ? 39.105 15.511 61.061 1.00 23.91 39 PRO B N 1
ATOM 2982 C CA . PRO B 1 37 ? 38.218 15.211 59.934 1.00 25.75 39 PRO B CA 1
ATOM 2983 C C . PRO B 1 37 ? 38.693 15.803 58.614 1.00 23.60 3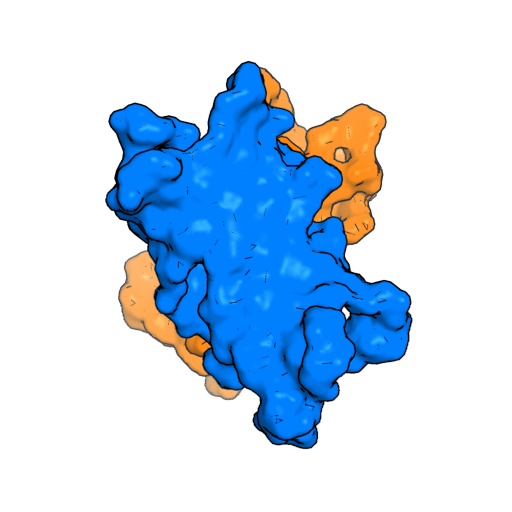9 PRO B C 1
ATOM 2984 O O . PRO B 1 37 ? 38.209 15.361 57.568 1.00 28.11 39 PRO B O 1
ATOM 2995 N N . ALA B 1 38 ? 39.620 16.764 58.650 1.00 24.26 40 ALA B N 1
ATOM 2996 C CA . ALA B 1 38 ? 40.201 17.296 57.433 1.00 22.68 40 ALA B CA 1
ATOM 2997 C C . ALA B 1 38 ? 41.122 16.266 56.788 1.00 23.24 40 ALA B C 1
ATOM 2998 O O . ALA B 1 38 ? 41.458 16.383 55.613 1.00 25.23 40 ALA B O 1
ATOM 3005 N N . LYS B 1 39 ? 41.510 15.255 57.558 1.00 21.48 41 LYS B N 1
ATOM 3006 C CA . LYS B 1 39 ? 42.475 14.259 57.112 1.00 23.19 41 LYS B CA 1
ATOM 3007 C C . LYS B 1 39 ? 42.111 12.900 57.738 1.00 18.44 41 LYS B C 1
ATOM 3008 O O . LYS B 1 39 ? 42.934 12.220 58.347 1.00 18.07 41 LYS B O 1
ATOM 3027 N N . ALA B 1 40 ? 40.855 12.502 57.597 1.00 18.67 42 ALA B N 1
ATOM 3028 C CA . ALA B 1 40 ? 40.339 11.396 58.396 1.00 18.16 42 ALA B CA 1
ATOM 3029 C C . ALA B 1 40 ? 41.088 10.089 58.157 1.00 18.17 42 ALA B C 1
ATOM 3030 O O . ALA B 1 40 ? 41.356 9.327 59.104 1.00 17.95 42 ALA B O 1
ATOM 3037 N N . ALA B 1 41 ? 41.425 9.825 56.901 1.00 18.13 43 ALA B N 1
ATOM 3038 C CA . ALA B 1 41 ? 42.080 8.580 56.546 1.00 18.83 43 ALA B CA 1
ATOM 3039 C C . ALA B 1 41 ? 43.463 8.416 57.173 1.00 18.44 43 ALA B C 1
ATOM 3040 O O . ALA B 1 41 ? 43.980 7.312 57.218 1.00 19.48 43 ALA B O 1
ATOM 3047 N N . GLN B 1 42 ? 44.059 9.522 57.644 1.00 18.28 44 GLN B N 1
ATOM 3048 C CA . GLN B 1 42 ? 45.366 9.495 58.325 1.00 18.71 44 GLN B CA 1
ATOM 3049 C C . GLN B 1 42 ? 45.251 9.252 59.824 1.00 18.38 44 GLN B C 1
ATOM 3050 O O . GLN B 1 42 ? 46.276 9.134 60.520 1.00 21.61 44 GLN B O 1
ATOM 3064 N N . GLY B 1 43 ? 44.029 9.137 60.329 1.00 16.70 45 GLY B N 1
ATOM 3065 C CA . GLY B 1 43 ? 43.791 8.989 61.747 1.00 15.96 45 GLY B CA 1
ATOM 3066 C C . GLY B 1 43 ? 44.024 7.580 62.261 1.00 15.67 45 GLY B C 1
ATOM 3067 O O . GLY B 1 43 ? 44.264 6.629 61.502 1.00 17.90 45 GLY B O 1
ATOM 3071 N N . SER B 1 44 ? 43.960 7.406 63.576 1.00 15.36 46 SER B N 1
ATOM 3072 C CA . SER B 1 44 ? 44.139 6.094 64.144 1.00 16.23 46 SER B CA 1
ATOM 3073 C C . SER B 1 44 ? 43.542 6.055 65.531 1.00 15.63 46 SER B C 1
ATOM 3074 O O . SER B 1 44 ? 43.312 7.086 66.168 1.00 16.52 46 SER B O 1
ATOM 3082 N N . ALA B 1 45 ? 43.281 4.848 66.002 1.00 14.79 47 ALA B N 1
ATOM 3083 C CA . ALA B 1 45 ? 42.792 4.667 67.358 1.00 16.09 47 ALA B CA 1
ATOM 3084 C C . ALA B 1 45 ? 43.187 3.318 67.859 1.00 15.60 47 ALA B C 1
ATOM 3085 O O . ALA B 1 45 ? 43.259 2.334 67.114 1.00 14.96 47 ALA B O 1
ATOM 3092 N N . GLN B 1 46 ? 43.448 3.249 69.152 1.00 14.70 48 GLN B N 1
ATOM 3093 C CA A GLN B 1 46 ? 43.562 1.952 69.775 0.38 17.66 48 GLN B CA 1
ATOM 3094 C CA B GLN B 1 46 ? 43.742 1.994 69.826 0.62 13.37 48 GLN B CA 1
ATOM 3095 C C . GLN B 1 46 ? 42.975 1.966 71.155 1.00 13.40 48 GLN B C 1
ATOM 3096 O O . GLN B 1 46 ? 42.889 3.008 71.830 1.00 14.89 48 GLN B O 1
ATOM 3123 N N . MET B 1 47 ? 42.500 0.793 71.554 1.00 12.85 49 MET B N 1
ATOM 3124 C CA . MET B 1 47 ? 41.891 0.605 72.850 1.00 12.66 49 MET B CA 1
ATOM 3125 C C . MET B 1 47 ? 42.415 -0.659 73.484 1.00 12.53 49 MET B C 1
ATOM 3126 O O . MET B 1 47 ? 42.575 -1.673 72.823 1.00 12.92 49 MET B O 1
ATOM 3140 N N . THR B 1 48 ? 42.611 -0.594 74.802 1.00 11.98 50 THR B N 1
ATOM 3141 C CA . THR B 1 48 ? 42.979 -1.729 75.616 1.00 12.20 50 THR B CA 1
ATOM 3142 C C . THR B 1 48 ? 41.962 -1.834 76.745 1.00 11.93 50 THR B C 1
ATOM 3143 O O . THR B 1 48 ? 41.757 -0.879 77.497 1.00 13.49 50 THR B O 1
ATOM 3154 N N . ILE B 1 49 ? 41.327 -2.987 76.871 1.00 12.48 51 ILE B N 1
ATOM 3155 C CA . ILE B 1 49 ? 40.322 -3.236 77.892 1.00 12.48 51 ILE B CA 1
ATOM 3156 C C . ILE B 1 49 ? 40.858 -4.221 78.911 1.00 13.08 51 ILE B C 1
ATOM 3157 O O . ILE B 1 49 ? 41.410 -5.252 78.522 1.00 13.38 51 ILE B O 1
ATOM 3173 N N . ASP B 1 50 ? 40.699 -3.893 80.185 1.00 13.93 52 ASP B N 1
ATOM 3174 C CA A ASP B 1 50 ? 41.000 -4.844 81.257 0.51 14.15 52 ASP B CA 1
ATOM 3175 C CA B ASP B 1 50 ? 40.983 -4.841 81.269 0.49 14.42 52 ASP B CA 1
ATOM 3176 C C . ASP B 1 50 ? 39.746 -5.711 81.455 1.00 13.60 52 ASP B C 1
ATOM 3177 O O . ASP B 1 50 ? 38.748 -5.267 82.001 1.00 13.98 52 ASP B O 1
ATOM 3194 N N . VAL B 1 51 ? 39.781 -6.953 80.982 1.00 13.57 53 VAL B N 1
ATOM 3195 C CA . VAL B 1 51 ? 38.532 -7.719 80.918 1.00 14.43 53 VAL B CA 1
ATOM 3196 C C . VAL B 1 51 ? 37.978 -8.085 82.294 1.00 15.16 53 VAL B C 1
ATOM 3197 O O . VAL B 1 51 ? 36.776 -8.258 82.454 1.00 15.82 53 VAL B O 1
ATOM 3210 N N . ALA B 1 52 ? 38.854 -8.181 83.289 1.00 15.43 54 ALA B N 1
ATOM 3211 C CA . ALA B 1 52 ? 38.422 -8.507 84.644 1.00 17.74 54 ALA B CA 1
ATOM 3212 C C . ALA B 1 52 ? 37.588 -7.393 85.264 1.00 15.62 54 ALA B C 1
ATOM 3213 O O . ALA B 1 52 ? 36.945 -7.598 86.286 1.00 17.34 54 ALA B O 1
ATOM 3220 N N . SER B 1 53 ? 37.576 -6.220 84.631 1.00 14.77 55 SER B N 1
ATOM 3221 C CA . SER B 1 53 ? 36.792 -5.089 85.087 1.00 15.57 55 SER B CA 1
ATOM 3222 C C . SER B 1 53 ? 35.359 -5.100 84.571 1.00 16.60 55 SER B C 1
ATOM 3223 O O . SER B 1 53 ? 34.599 -4.168 84.851 1.00 17.75 55 SER B O 1
ATOM 3231 N N . PHE B 1 54 ? 34.983 -6.132 83.825 1.00 14.94 56 PHE B N 1
ATOM 3232 C CA . PHE B 1 54 ? 33.623 -6.243 83.322 1.00 15.87 56 PHE B CA 1
ATOM 3233 C C . PHE B 1 54 ? 32.645 -6.417 84.473 1.00 16.73 56 PHE B C 1
ATOM 3234 O O . PHE B 1 54 ? 32.804 -7.333 85.319 1.00 17.96 56 PHE B O 1
ATOM 3251 N N . ASP B 1 55 ? 31.646 -5.550 84.528 1.00 16.31 57 ASP B N 1
ATOM 3252 C CA . ASP B 1 55 ? 30.696 -5.493 85.636 1.00 15.89 57 ASP B CA 1
ATOM 3253 C C . ASP B 1 55 ? 29.271 -5.613 85.131 1.00 17.90 57 ASP B C 1
ATOM 3254 O O . ASP B 1 55 ? 28.775 -4.730 84.434 1.00 18.12 57 ASP B O 1
ATOM 3263 N N . LEU B 1 56 ? 28.640 -6.731 85.492 1.00 17.31 58 LEU B N 1
ATOM 3264 C CA . LEU B 1 56 ? 27.262 -7.021 85.158 1.00 19.01 58 LEU B CA 1
ATOM 3265 C C . LEU B 1 56 ? 26.327 -6.652 86.313 1.00 23.26 58 LEU B C 1
ATOM 3266 O O . LEU B 1 56 ? 25.129 -6.903 86.251 1.00 26.48 58 LEU B O 1
ATOM 3282 N N . GLY B 1 57 ? 26.875 -6.047 87.362 1.00 21.32 59 GLY B N 1
ATOM 3283 C CA . GLY B 1 57 ? 26.080 -5.639 88.518 1.00 23.86 59 GLY B CA 1
ATOM 3284 C C . GLY B 1 57 ? 25.716 -6.764 89.470 1.00 24.49 59 GLY B C 1
ATOM 3285 O O . GLY B 1 57 ? 24.811 -6.620 90.289 1.00 26.53 59 GLY B O 1
ATOM 3289 N N . ASP B 1 58 ? 26.452 -7.860 89.378 1.00 21.15 60 ASP B N 1
ATOM 3290 C CA . ASP B 1 58 ? 26.171 -9.072 90.131 1.00 23.00 60 ASP B CA 1
ATOM 3291 C C . ASP B 1 58 ? 27.496 -9.811 90.318 1.00 20.11 60 ASP B C 1
ATOM 3292 O O . ASP B 1 58 ? 28.172 -10.139 89.339 1.00 19.58 60 ASP B O 1
ATOM 3301 N N . LYS B 1 59 ? 27.897 -10.063 91.563 1.00 23.13 61 LYS B N 1
ATOM 3302 C CA . LYS B 1 59 ? 29.236 -10.605 91.800 1.00 21.88 61 LYS B CA 1
ATOM 3303 C C . LYS B 1 59 ? 29.408 -11.998 91.240 1.00 21.95 61 LYS B C 1
ATOM 3304 O O . LYS B 1 59 ? 30.471 -12.347 90.747 1.00 24.76 61 LYS B O 1
ATOM 3323 N N . MET B 1 60 ? 28.365 -12.812 91.329 1.00 22.71 62 MET B N 1
ATOM 3324 C CA . MET B 1 60 ? 28.447 -14.163 90.796 1.00 22.03 62 MET B CA 1
ATOM 3325 C C . MET B 1 60 ? 28.547 -14.164 89.282 1.00 20.62 62 MET B C 1
ATOM 3326 O O . MET B 1 60 ? 29.309 -14.938 88.711 1.00 19.70 62 MET B O 1
ATOM 3340 N N . TYR B 1 61 ? 27.789 -13.296 88.627 1.00 19.35 63 TYR B N 1
ATOM 3341 C CA . TYR B 1 61 ? 27.899 -13.204 87.192 1.00 19.54 63 TYR B CA 1
ATOM 3342 C C . TYR B 1 61 ? 29.297 -12.709 86.829 1.00 19.20 63 TYR B C 1
ATOM 3343 O O . TYR B 1 61 ? 29.910 -13.214 85.891 1.00 17.52 63 TYR B O 1
ATOM 3361 N N . ASN B 1 62 ? 29.807 -11.738 87.574 1.00 16.96 64 ASN B N 1
ATOM 3362 C CA . ASN B 1 62 ? 31.132 -11.189 87.282 1.00 17.57 64 ASN B CA 1
ATOM 3363 C C . ASN B 1 62 ? 32.220 -12.244 87.428 1.00 19.22 64 ASN B C 1
ATOM 3364 O O . ASN B 1 62 ? 33.105 -12.341 86.571 1.00 18.22 64 ASN B O 1
ATOM 3375 N N . ASP B 1 63 ? 32.155 -13.047 88.488 1.00 18.59 65 ASP B N 1
ATOM 3376 C CA . ASP B 1 63 ? 33.118 -14.144 88.656 1.00 19.33 65 ASP B CA 1
ATOM 3377 C C . ASP B 1 63 ? 33.020 -15.172 87.536 1.00 20.65 65 ASP B C 1
ATOM 3378 O O . ASP B 1 63 ? 34.035 -15.650 87.016 1.00 20.73 65 ASP B O 1
ATOM 3387 N N . GLN B 1 64 ? 31.804 -15.544 87.159 1.00 19.28 66 GLN B N 1
ATOM 3388 C CA . GLN B 1 64 ? 31.635 -16.545 86.112 1.00 20.48 66 GLN B CA 1
ATOM 3389 C C . GLN B 1 64 ? 32.190 -16.076 84.770 1.00 19.06 66 GLN B C 1
ATOM 3390 O O . GLN B 1 64 ? 32.875 -16.832 84.082 1.00 18.51 66 GLN B O 1
ATOM 3404 N N . VAL B 1 65 ? 31.906 -14.839 84.391 1.00 16.56 67 VAL B N 1
ATOM 3405 C CA A VAL B 1 65 ? 32.316 -14.322 83.093 0.55 13.86 67 VAL B CA 1
ATOM 3406 C CA B VAL B 1 65 ? 32.345 -14.369 83.084 0.45 16.18 67 VAL B CA 1
ATOM 3407 C C . VAL B 1 65 ? 33.845 -14.130 83.054 1.00 16.53 67 VAL B C 1
ATOM 3408 O O . VAL B 1 65 ? 34.447 -14.163 81.989 1.00 15.28 67 VAL B O 1
ATOM 3433 N N . ALA B 1 66 ? 34.477 -13.948 84.211 1.00 15.14 68 ALA B N 1
ATOM 3434 C CA . ALA B 1 66 ? 35.929 -13.866 84.245 1.00 15.45 68 ALA B CA 1
ATOM 3435 C C . ALA B 1 66 ? 36.579 -15.234 84.064 1.00 16.38 68 ALA B C 1
ATOM 3436 O O . ALA B 1 66 ? 37.768 -15.330 83.737 1.00 16.45 68 ALA B O 1
ATOM 3443 N N . GLY B 1 67 ? 35.841 -16.302 84.314 1.00 15.35 69 GLY B N 1
ATOM 3444 C CA . GLY B 1 67 ? 36.402 -17.630 84.347 1.00 15.14 69 GLY B CA 1
ATOM 3445 C C . GLY B 1 67 ? 36.762 -18.236 82.995 1.00 13.80 69 GLY B C 1
ATOM 3446 O O . GLY B 1 67 ? 36.472 -17.649 81.960 1.00 14.43 69 GLY B O 1
ATOM 3450 N N . LYS B 1 68 ? 37.343 -19.425 83.029 1.00 15.76 70 LYS B N 1
ATOM 3451 C CA . LYS B 1 68 ? 37.986 -20.017 81.849 1.00 18.95 70 LYS B CA 1
ATOM 3452 C C . LYS B 1 68 ? 37.060 -20.160 80.644 1.00 17.38 70 LYS B C 1
ATOM 3453 O O . LYS B 1 68 ? 37.459 -19.839 79.528 1.00 18.27 70 LYS B O 1
ATOM 3472 N N . ASP B 1 69 ? 35.836 -20.607 80.861 1.00 18.18 71 ASP B N 1
ATOM 3473 C CA . ASP B 1 69 ? 34.923 -20.858 79.739 1.00 19.53 71 ASP B CA 1
ATOM 3474 C C . ASP B 1 69 ? 34.478 -19.563 79.089 1.00 17.09 71 ASP B C 1
ATOM 3475 O O . ASP B 1 69 ? 34.081 -19.576 77.908 1.00 18.73 71 ASP B O 1
ATOM 3484 N N . TRP B 1 70 ? 34.534 -18.461 79.835 1.00 15.51 72 TRP B N 1
ATOM 3485 C CA . TRP B 1 70 ? 34.088 -17.169 79.344 1.00 14.35 72 TRP B CA 1
ATOM 3486 C C . TRP B 1 70 ? 35.317 -16.344 78.926 1.00 14.82 72 TRP B C 1
ATOM 3487 O O . TRP B 1 70 ? 35.962 -16.722 77.941 1.00 15.63 72 TRP B O 1
ATOM 3508 N N . PHE B 1 71 ? 35.704 -15.299 79.647 1.00 12.77 73 PHE B N 1
ATOM 3509 C CA . PHE B 1 71 ? 36.833 -14.478 79.190 1.00 12.84 73 PHE B CA 1
ATOM 3510 C C . PHE B 1 71 ? 38.189 -15.149 79.453 1.00 13.48 73 PHE B C 1
ATOM 3511 O O . PHE B 1 71 ? 39.159 -14.834 78.759 1.00 14.14 73 PHE B O 1
ATOM 3528 N N . ASP B 1 72 ? 38.283 -16.038 80.446 1.00 12.54 74 ASP B N 1
ATOM 3529 C CA . ASP B 1 72 ? 39.570 -16.564 80.915 1.00 13.47 74 ASP B CA 1
ATOM 3530 C C . ASP B 1 72 ? 40.512 -15.403 81.207 1.00 15.30 74 ASP B C 1
ATOM 3531 O O . ASP B 1 72 ? 41.607 -15.334 80.664 1.00 15.70 74 ASP B O 1
ATOM 3540 N N . ALA B 1 73 ? 40.062 -14.483 82.056 1.00 13.76 75 ALA B N 1
ATOM 3541 C CA . ALA B 1 73 ? 40.824 -13.280 82.360 1.00 13.91 75 ALA B CA 1
ATOM 3542 C C . ALA B 1 73 ? 42.202 -13.576 82.950 1.00 14.80 75 ALA B C 1
ATOM 3543 O O . ALA B 1 73 ? 43.119 -12.782 82.783 1.00 16.37 75 ALA B O 1
ATOM 3550 N N . LYS B 1 74 ? 42.369 -14.696 83.649 1.00 15.08 76 LYS B N 1
ATOM 3551 C CA . LYS B 1 74 ? 43.660 -15.043 84.218 1.00 17.88 76 LYS B CA 1
ATOM 3552 C C . LYS B 1 74 ? 44.717 -15.217 83.145 1.00 18.96 76 LYS B C 1
ATOM 3553 O O . LYS B 1 74 ? 45.865 -14.823 83.334 1.00 21.81 76 LYS B O 1
ATOM 3572 N N . THR B 1 75 ? 44.322 -15.799 82.021 1.00 14.72 77 THR B N 1
ATOM 3573 C CA . THR B 1 75 ? 45.250 -16.090 80.928 1.00 14.86 77 THR B CA 1
ATOM 3574 C C . THR B 1 75 ? 45.312 -14.940 79.911 1.00 12.67 77 THR B C 1
ATOM 3575 O O . THR B 1 75 ? 46.377 -14.662 79.340 1.00 14.32 77 THR B O 1
ATOM 3586 N N . TYR B 1 76 ? 44.176 -14.268 79.712 1.00 11.41 78 TYR B N 1
ATOM 3587 C CA . TYR B 1 76 ? 44.047 -13.200 78.736 1.00 11.83 78 TYR B CA 1
ATOM 3588 C C . TYR B 1 76 ? 43.444 -11.988 79.449 1.00 13.54 78 TYR B C 1
ATOM 3589 O O . TYR B 1 76 ? 42.259 -11.705 79.315 1.00 13.35 78 TYR B O 1
ATOM 3607 N N . PRO B 1 77 ? 44.254 -11.243 80.183 1.00 11.11 79 PRO B N 1
ATOM 3608 C CA . PRO B 1 77 ? 43.705 -10.166 81.012 1.00 12.37 79 PRO B CA 1
ATOM 3609 C C . PRO B 1 77 ? 43.253 -8.961 80.191 1.00 12.00 79 PRO B C 1
ATOM 3610 O O . PRO B 1 77 ? 42.493 -8.155 80.719 1.00 13.97 79 PRO B O 1
ATOM 3621 N N . GLN B 1 78 ? 43.720 -8.817 78.965 1.00 12.48 80 GLN B N 1
ATOM 3622 C CA A GLN B 1 78 ? 43.338 -7.678 78.126 0.50 11.34 80 GLN B CA 1
ATOM 3623 C CA B GLN B 1 78 ? 43.322 -7.686 78.158 0.50 13.11 80 GLN B CA 1
ATOM 3624 C C . GLN B 1 78 ? 42.706 -8.100 76.839 1.00 12.85 80 GLN B C 1
ATOM 3625 O O . GLN B 1 78 ? 42.963 -9.201 76.334 1.00 13.37 80 GLN B O 1
ATOM 3652 N N . ALA B 1 79 ? 41.875 -7.229 76.299 1.00 10.49 81 ALA B N 1
ATOM 3653 C CA . ALA B 1 79 ? 41.371 -7.285 74.938 1.00 10.52 81 ALA B CA 1
ATOM 3654 C C . ALA B 1 79 ? 41.793 -6.004 74.265 1.00 10.93 81 ALA B C 1
ATOM 3655 O O . ALA B 1 79 ? 41.888 -4.963 74.928 1.00 13.05 81 ALA B O 1
ATOM 3662 N N . THR B 1 80 ? 42.051 -6.059 72.970 1.00 10.76 82 THR B N 1
ATOM 3663 C CA A THR B 1 80 ? 42.709 -4.988 72.233 0.44 10.43 82 THR B CA 1
ATOM 3664 C CA B THR B 1 80 ? 42.581 -4.907 72.280 0.56 12.94 82 THR B CA 1
ATOM 3665 C C . THR B 1 80 ? 41.940 -4.687 70.939 1.00 11.65 82 THR B C 1
ATOM 3666 O O . THR B 1 80 ? 41.527 -5.625 70.246 1.00 12.01 82 THR B O 1
ATOM 3687 N N . PHE B 1 81 ? 41.841 -3.414 70.582 1.00 11.22 83 PHE B N 1
ATOM 3688 C CA . PHE B 1 81 ? 41.476 -2.998 69.226 1.00 10.62 83 PHE B CA 1
ATOM 3689 C C . PHE B 1 81 ? 42.521 -2.028 68.747 1.00 11.59 83 PHE B C 1
ATOM 3690 O O . PHE B 1 81 ? 42.830 -1.073 69.441 1.00 12.09 83 PHE B O 1
ATOM 3707 N N . VAL B 1 82 ? 43.077 -2.254 67.561 1.00 11.58 84 VAL B N 1
ATOM 3708 C CA . VAL B 1 82 ? 44.052 -1.357 66.958 1.00 12.10 84 VAL B CA 1
ATOM 3709 C C . VAL B 1 82 ? 43.611 -1.078 65.540 1.00 11.56 84 VAL B C 1
ATOM 3710 O O . VAL B 1 82 ? 43.504 -1.999 64.716 1.00 11.49 84 VAL B O 1
ATOM 3723 N N . SER B 1 83 ? 43.356 0.174 65.222 1.00 10.67 85 SER B N 1
ATOM 3724 C CA . SER B 1 83 ? 42.888 0.516 63.880 1.00 10.55 85 SER B CA 1
ATOM 3725 C C . SER B 1 83 ? 43.974 0.390 62.852 1.00 10.93 85 SER B C 1
ATOM 3726 O O . SER B 1 83 ? 45.153 0.549 63.146 1.00 12.76 85 SER B O 1
ATOM 3734 N N . SER B 1 84 ? 43.531 0.149 61.622 1.00 10.68 86 SER B N 1
ATOM 3735 C CA . SER B 1 84 ? 44.415 0.225 60.451 1.00 13.02 86 SER B CA 1
ATOM 3736 C C . SER B 1 84 ? 43.919 1.171 59.362 1.00 12.48 86 SER B C 1
ATOM 3737 O O . SER B 1 84 ? 44.715 1.569 58.507 1.00 14.71 86 SER B O 1
ATOM 3745 N N . ALA B 1 85 ? 42.629 1.523 59.358 1.00 11.96 87 ALA B N 1
ATOM 3746 C CA . ALA B 1 85 ? 42.093 2.386 58.310 1.00 12.89 87 ALA B CA 1
ATOM 3747 C C . ALA B 1 85 ? 40.846 3.087 58.795 1.00 12.27 87 ALA B C 1
ATOM 3748 O O . ALA B 1 85 ? 40.096 2.541 59.622 1.00 12.88 87 ALA B O 1
ATOM 3755 N N . ILE B 1 86 ? 40.595 4.270 58.241 1.00 12.08 88 ILE B N 1
ATOM 3756 C CA . ILE B 1 86 ? 39.406 5.049 58.552 1.00 11.81 88 ILE B CA 1
ATOM 3757 C C . ILE B 1 86 ? 38.821 5.539 57.257 1.00 12.41 88 ILE B C 1
ATOM 3758 O O . ILE B 1 86 ? 39.491 6.271 56.502 1.00 13.99 88 ILE B O 1
ATOM 3774 N N . ALA B 1 87 ? 37.598 5.114 56.948 1.00 11.61 89 ALA B N 1
ATOM 3775 C CA . ALA B 1 87 ? 36.901 5.446 55.707 1.00 11.48 89 ALA B CA 1
ATOM 3776 C C . ALA B 1 87 ? 35.737 6.378 55.980 1.00 12.07 89 ALA B C 1
ATOM 3777 O O . ALA B 1 87 ? 34.752 5.982 56.617 1.00 13.02 89 ALA B O 1
ATOM 3784 N N . PRO B 1 88 ? 35.788 7.613 55.500 1.00 11.97 90 PRO B N 1
ATOM 3785 C CA . PRO B 1 88 ? 34.626 8.504 55.661 1.00 12.37 90 PRO B CA 1
ATOM 3786 C C . PRO B 1 88 ? 33.357 7.875 55.083 1.00 14.09 90 PRO B C 1
ATOM 3787 O O . PRO B 1 88 ? 33.418 7.321 53.959 1.00 19.32 90 PRO B O 1
ATOM 3798 N N . ALA B 1 89 ? 32.228 7.967 55.765 1.00 15.34 91 ALA B N 1
ATOM 3799 C CA . ALA B 1 89 ? 30.967 7.372 55.309 1.00 18.59 91 ALA B CA 1
ATOM 3800 C C . ALA B 1 89 ? 29.914 8.431 55.122 1.00 24.33 91 ALA B C 1
ATOM 3801 O O . ALA B 1 89 ? 28.746 8.100 54.910 1.00 34.74 91 ALA B O 1
ATOM 3808 N N . GLY B 1 90 ? 30.316 9.697 55.183 1.00 19.48 92 GLY B N 1
ATOM 3809 C CA . GLY B 1 90 ? 29.379 10.792 55.017 1.00 24.66 92 GLY B CA 1
ATOM 3810 C C . GLY B 1 90 ? 28.904 11.326 56.345 1.00 18.89 92 GLY B C 1
ATOM 3811 O O . GLY B 1 90 ? 28.796 10.613 57.298 1.00 19.68 92 GLY B O 1
ATOM 3815 N N A GLY B 1 91 ? 28.524 12.590 56.511 0.50 31.64 93 GLY B N 1
ATOM 3816 N N B GLY B 1 91 ? 28.696 12.633 56.217 0.50 16.68 93 GLY B N 1
ATOM 3817 C CA A GLY B 1 91 ? 27.735 12.961 57.711 0.50 20.91 93 GLY B CA 1
ATOM 3818 C CA B GLY B 1 91 ? 28.669 13.583 57.282 0.50 18.83 93 GLY B CA 1
ATOM 3819 C C A GLY B 1 91 ? 28.218 12.640 59.143 0.50 18.27 93 GLY B C 1
ATOM 3820 C C B GLY B 1 91 ? 29.859 13.383 58.175 0.50 16.38 93 GLY B C 1
ATOM 3821 O O A GLY B 1 91 ? 27.490 12.155 60.010 0.50 25.45 93 GLY B O 1
ATOM 3822 O O B GLY B 1 91 ? 31.037 13.553 57.813 0.50 18.06 93 GLY B O 1
ATOM 3829 N N . ASN B 1 92 ? 29.458 12.989 59.367 1.00 18.93 94 ASN B N 1
ATOM 3830 C CA . ASN B 1 92 ? 30.253 12.736 60.563 1.00 15.72 94 ASN B CA 1
ATOM 3831 C C . ASN B 1 92 ? 30.320 11.275 60.960 1.00 16.58 94 ASN B C 1
ATOM 3832 O O . ASN B 1 92 ? 30.669 10.948 62.089 1.00 15.78 94 ASN B O 1
ATOM 3844 N N . LYS B 1 93 ? 30.049 10.386 60.014 1.00 14.99 95 LYS B N 1
ATOM 3845 C CA . LYS B 1 93 ? 30.175 8.943 60.204 1.00 14.78 95 LYS B CA 1
ATOM 3846 C C . LYS B 1 93 ? 31.435 8.418 59.501 1.00 14.15 95 LYS B C 1
ATOM 3847 O O . LYS B 1 93 ? 31.763 8.881 58.407 1.00 13.91 95 LYS B O 1
ATOM 3866 N N . TYR B 1 94 ? 32.115 7.479 60.136 1.00 14.02 96 TYR B N 1
ATOM 3867 C CA . TYR B 1 94 ? 33.366 6.903 59.652 1.00 13.81 96 TYR B CA 1
ATOM 3868 C C . TYR B 1 94 ? 33.350 5.426 59.914 1.00 16.25 96 TYR B C 1
ATOM 3869 O O . TYR B 1 94 ? 33.058 4.998 61.036 1.00 19.76 96 TYR B O 1
ATOM 3887 N N . ASN B 1 95 ? 33.725 4.624 58.936 1.00 13.42 97 ASN B N 1
ATOM 3888 C CA . ASN B 1 95 ? 33.942 3.203 59.132 1.00 12.48 97 ASN B CA 1
ATOM 3889 C C . ASN B 1 95 ? 35.387 2.987 59.529 1.00 11.76 97 ASN B C 1
ATOM 3890 O O . ASN B 1 95 ? 36.306 3.307 58.774 1.00 12.93 97 ASN B O 1
ATOM 3901 N N . VAL B 1 96 ? 35.605 2.517 60.747 1.00 11.87 98 VAL B N 1
ATOM 3902 C CA . VAL B 1 96 ? 36.930 2.323 61.292 1.00 11.10 98 VAL B CA 1
ATOM 3903 C C . VAL B 1 96 ? 37.219 0.843 61.273 1.00 11.58 98 VAL B C 1
ATOM 3904 O O . VAL B 1 96 ? 36.502 0.039 61.895 1.00 13.34 98 VAL B O 1
ATOM 3917 N N . THR B 1 97 ? 38.273 0.470 60.578 1.00 12.06 99 THR B N 1
ATOM 3918 C CA . THR B 1 97 ? 38.667 -0.928 60.440 1.00 12.79 99 THR B CA 1
ATOM 3919 C C . THR B 1 97 ? 39.929 -1.166 61.238 1.00 11.47 99 THR B C 1
ATOM 3920 O O . THR B 1 97 ? 40.821 -0.322 61.294 1.00 12.62 99 THR B O 1
ATOM 3931 N N . GLY B 1 98 ? 40.001 -2.331 61.855 1.00 11.29 100 GLY B N 1
ATOM 3932 C CA . GLY B 1 98 ? 41.200 -2.730 62.572 1.00 13.02 100 GLY B CA 1
ATOM 3933 C C . GLY B 1 98 ? 41.102 -4.128 63.098 1.00 11.62 100 GLY B C 1
ATOM 3934 O O . GLY B 1 98 ? 40.221 -4.890 62.737 1.00 11.99 100 GLY B O 1
ATOM 3938 N N . LYS B 1 99 ? 42.078 -4.461 63.937 1.00 10.55 101 LYS B N 1
ATOM 3939 C CA . LYS B 1 99 ? 42.217 -5.791 64.513 1.00 11.33 101 LYS B CA 1
ATOM 3940 C C . LYS B 1 99 ? 41.715 -5.821 65.948 1.00 10.33 101 LYS B C 1
ATOM 3941 O O . LYS B 1 99 ? 42.204 -5.054 66.793 1.00 10.46 101 LYS B O 1
ATOM 3960 N N . LEU B 1 100 ? 40.743 -6.673 66.181 1.00 10.26 102 LEU B N 1
ATOM 3961 C CA . LEU B 1 100 ? 40.154 -6.944 67.487 1.00 10.58 102 LEU B CA 1
ATOM 3962 C C . LEU B 1 100 ? 40.698 -8.263 67.996 1.00 9.78 102 LEU B C 1
ATOM 3963 O O . LEU B 1 100 ? 40.515 -9.284 67.328 1.00 11.50 102 LEU B O 1
ATOM 3979 N N . THR B 1 101 ? 41.349 -8.243 69.149 1.00 10.47 103 THR B N 1
ATOM 3980 C CA . THR B 1 101 ? 41.919 -9.447 69.716 1.00 10.63 103 THR B CA 1
ATOM 3981 C C . THR B 1 101 ? 41.296 -9.651 71.103 1.00 10.25 103 THR B C 1
ATOM 3982 O O . THR B 1 101 ? 41.426 -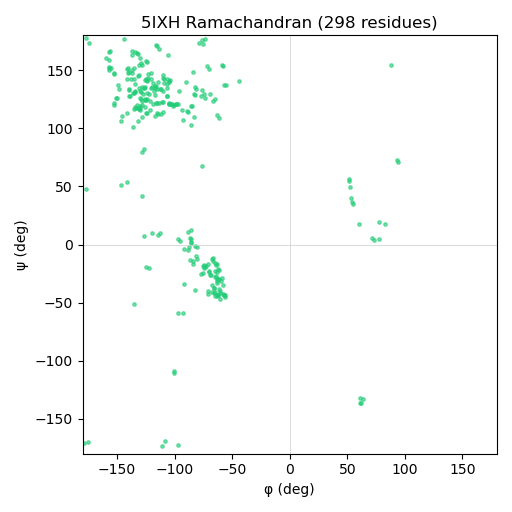8.799 71.989 1.00 11.60 103 THR B O 1
ATOM 3993 N N . ILE B 1 102 ? 40.553 -10.741 71.261 1.00 11.03 104 ILE B N 1
ATOM 3994 C CA . ILE B 1 102 ? 39.864 -11.096 72.493 1.00 11.91 104 ILE B CA 1
ATOM 3995 C C . ILE B 1 102 ? 40.206 -12.538 72.808 1.00 11.37 104 ILE B C 1
ATOM 3996 O O . ILE B 1 102 ? 40.128 -13.402 71.930 1.00 12.12 104 ILE B O 1
ATOM 4012 N N . LYS B 1 103 ? 40.592 -12.827 74.048 1.00 12.31 105 LYS B N 1
ATOM 4013 C CA . LYS B 1 103 ? 40.897 -14.190 74.480 1.00 13.06 105 LYS B CA 1
ATOM 4014 C C . LYS B 1 103 ? 41.936 -14.823 73.551 1.00 12.86 105 LYS B C 1
ATOM 4015 O O . LYS B 1 103 ? 41.883 -16.003 73.200 1.00 15.03 105 LYS B O 1
ATOM 4034 N N . GLY B 1 104 ? 42.876 -14.003 73.104 1.00 14.66 106 GLY B N 1
ATOM 4035 C CA . GLY B 1 104 ? 43.950 -14.487 72.282 1.00 14.46 106 GLY B CA 1
ATOM 4036 C C . GLY B 1 104 ? 43.641 -14.755 70.826 1.00 14.70 106 GLY B C 1
ATOM 4037 O O . GLY B 1 104 ? 44.468 -15.265 70.068 1.00 17.76 106 GLY B O 1
ATOM 4041 N N . LYS B 1 105 ? 42.418 -14.420 70.403 1.00 14.46 107 LYS B N 1
ATOM 4042 C CA . LYS B 1 105 ? 41.953 -14.678 69.031 1.00 14.59 107 LYS B CA 1
ATOM 4043 C C . LYS B 1 105 ? 41.699 -13.369 68.346 1.00 14.16 107 LYS B C 1
ATOM 4044 O O . LYS B 1 105 ? 41.079 -12.470 68.904 1.00 13.83 107 LYS B O 1
ATOM 4063 N N . ALA B 1 106 ? 42.184 -13.218 67.111 1.00 15.10 108 ALA B N 1
ATOM 4064 C CA . ALA B 1 106 ? 42.083 -11.956 66.382 1.00 13.70 108 ALA B CA 1
ATOM 4065 C C . ALA B 1 106 ? 41.117 -12.054 65.213 1.00 13.38 108 ALA B C 1
ATOM 4066 O O . ALA B 1 106 ? 41.054 -13.083 64.523 1.00 15.86 108 ALA B O 1
ATOM 4073 N N . GLU B 1 107 ? 40.379 -10.979 64.976 1.00 12.46 109 GLU B N 1
ATOM 4074 C CA . GLU B 1 107 ? 39.575 -10.815 63.777 1.00 12.37 109 GLU B CA 1
ATOM 4075 C C . GLU B 1 107 ? 39.746 -9.389 63.278 1.00 12.52 109 GLU B C 1
ATOM 4076 O O . GLU B 1 107 ? 39.906 -8.446 64.067 1.00 12.32 109 GLU B O 1
ATOM 4088 N N . THR B 1 108 ? 39.690 -9.199 61.964 1.00 12.69 110 THR B N 1
ATOM 4089 C CA . THR B 1 108 ? 39.568 -7.870 61.374 1.00 10.73 110 THR B CA 1
ATOM 4090 C C . THR B 1 108 ? 38.098 -7.494 61.408 1.00 10.03 110 THR B C 1
ATOM 4091 O O . THR B 1 108 ? 37.234 -8.246 60.947 1.00 12.15 110 THR B O 1
ATOM 4102 N N . VAL B 1 109 ? 37.815 -6.303 61.940 1.00 11.12 111 VAL B N 1
ATOM 4103 C CA . VAL B 1 109 ? 36.440 -5.813 62.111 1.00 10.95 111 VAL B CA 1
ATOM 4104 C C . VAL B 1 109 ? 36.335 -4.397 61.557 1.00 12.12 111 VAL B C 1
ATOM 4105 O O . VAL B 1 109 ? 37.326 -3.674 61.452 1.00 12.68 111 VAL B O 1
ATOM 4118 N N . THR B 1 110 ? 35.128 -4.028 61.165 1.00 11.58 112 THR B N 1
ATOM 4119 C CA . THR B 1 110 ? 34.837 -2.680 60.701 1.00 11.98 112 THR B CA 1
ATOM 4120 C C . THR B 1 110 ? 33.685 -2.157 61.523 1.00 13.54 112 THR B C 1
ATOM 4121 O O . THR B 1 110 ? 32.623 -2.781 61.604 1.00 14.46 112 THR B O 1
ATOM 4132 N N . VAL B 1 111 ? 33.895 -1.006 62.149 1.00 15.01 113 VAL B N 1
ATOM 4133 C CA . VAL B 1 111 ? 32.856 -0.460 63.005 1.00 16.98 113 VAL B CA 1
ATOM 4134 C C . VAL B 1 111 ? 32.469 0.934 62.588 1.00 15.05 113 VAL B C 1
ATOM 4135 O O . VAL B 1 111 ? 33.329 1.803 62.368 1.00 14.01 113 VAL B O 1
ATOM 4148 N N . PRO B 1 112 ? 31.169 1.157 62.441 1.00 16.80 114 PRO B N 1
ATOM 4149 C CA . PRO B 1 112 ? 30.682 2.500 62.156 1.00 17.11 114 PRO B CA 1
ATOM 4150 C C . PRO B 1 112 ? 30.768 3.390 63.394 1.00 15.48 114 PRO B C 1
ATOM 4151 O O . PRO B 1 112 ? 30.269 3.020 64.475 1.00 17.47 114 PRO B O 1
ATOM 4162 N N . VAL B 1 113 ? 31.423 4.537 63.255 1.00 14.76 115 VAL B N 1
ATOM 4163 C CA . VAL B 1 113 ? 31.625 5.470 64.365 1.00 13.40 115 VAL B CA 1
ATOM 4164 C C . VAL B 1 113 ? 31.141 6.844 63.966 1.00 15.63 115 VAL B C 1
ATOM 4165 O O . VAL B 1 113 ? 31.434 7.315 62.868 1.00 17.73 115 VAL B O 1
ATOM 4178 N N . THR B 1 114 ? 30.395 7.498 64.842 1.00 13.13 116 THR B N 1
ATOM 4179 C CA A THR B 1 114 ? 30.006 8.887 64.668 0.57 13.74 116 THR B CA 1
ATOM 4180 C CA B THR B 1 114 ? 30.039 8.894 64.637 0.43 13.97 116 THR B CA 1
ATOM 4181 C C . THR B 1 114 ? 30.930 9.738 65.512 1.00 14.39 116 THR B C 1
ATOM 4182 O O . THR B 1 114 ? 31.188 9.410 66.685 1.00 15.23 116 THR B O 1
ATOM 4203 N N . VAL B 1 115 ? 31.420 10.829 64.944 1.00 14.63 117 VAL B N 1
ATOM 4204 C CA . VAL B 1 115 ? 32.376 11.704 65.621 1.00 15.26 117 VAL B CA 1
ATOM 4205 C C . VAL B 1 115 ? 31.802 13.084 65.769 1.00 16.00 117 VAL B C 1
ATOM 4206 O O . VAL B 1 115 ? 31.236 13.630 64.833 1.00 16.85 117 VAL B O 1
ATOM 4219 N N . ALA B 1 116 ? 31.946 13.680 66.945 1.00 15.97 118 ALA B N 1
ATOM 4220 C CA . ALA B 1 116 ? 31.541 15.060 67.175 1.00 18.80 118 ALA B CA 1
ATOM 4221 C C . ALA B 1 116 ? 32.657 15.830 67.848 1.00 20.90 118 ALA B C 1
ATOM 4222 O O . ALA B 1 116 ? 33.414 15.265 68.640 1.00 20.37 118 ALA B O 1
ATOM 4229 N N . GLN B 1 117 ? 32.769 17.103 67.513 1.00 22.67 119 GLN B N 1
ATOM 4230 C CA . GLN B 1 117 ? 33.733 18.014 68.116 1.00 23.06 119 GLN B CA 1
ATOM 4231 C C . GLN B 1 117 ? 32.976 19.128 68.807 1.00 26.16 119 GLN B C 1
ATOM 4232 O O . GLN B 1 117 ? 32.082 19.734 68.220 1.00 26.35 119 GLN B O 1
ATOM 4246 N N . ASN B 1 118 ? 33.339 19.430 70.043 1.00 26.69 120 ASN B N 1
ATOM 4247 C CA . ASN B 1 118 ? 32.761 20.570 70.729 1.00 33.53 120 ASN B CA 1
ATOM 4248 C C . ASN B 1 118 ? 33.845 21.158 71.606 1.00 29.12 120 ASN B C 1
ATOM 4249 O O . ASN B 1 118 ? 34.284 20.517 72.551 1.00 33.45 120 ASN B O 1
ATOM 4260 N N . GLY B 1 119 ? 34.322 22.339 71.251 1.00 34.35 121 GLY B N 1
ATOM 4261 C CA . GLY B 1 119 ? 35.468 22.906 71.932 1.00 32.69 121 GLY B CA 1
ATOM 4262 C C . GLY B 1 119 ? 36.662 21.993 71.720 1.00 32.96 121 GLY B C 1
ATOM 4263 O O . GLY B 1 119 ? 36.882 21.490 70.620 1.00 32.88 121 GLY B O 1
ATOM 4267 N N . ALA B 1 120 ? 37.419 21.747 72.780 1.00 38.16 122 ALA B N 1
ATOM 4268 C CA . ALA B 1 120 ? 38.619 20.932 72.669 1.00 37.53 122 ALA B CA 1
ATOM 4269 C C . ALA B 1 120 ? 38.322 19.440 72.857 1.00 41.44 122 ALA B C 1
ATOM 4270 O O . ALA B 1 120 ? 39.243 18.639 72.972 1.00 40.52 122 ALA B O 1
ATOM 4277 N N . THR B 1 121 ? 37.039 19.074 72.870 1.00 26.19 123 THR B N 1
ATOM 4278 C CA . THR B 1 121 ? 36.613 17.694 73.117 1.00 27.49 123 THR B CA 1
ATOM 4279 C C . THR B 1 121 ? 36.130 17.025 71.834 1.00 22.85 123 THR B C 1
ATOM 4280 O O . THR B 1 121 ? 35.451 17.667 71.025 1.00 24.71 123 THR B O 1
ATOM 4291 N N . GLN B 1 122 ? 36.497 15.771 71.629 1.00 22.11 124 GLN B N 1
ATOM 4292 C CA . GLN B 1 122 ? 35.962 14.944 70.559 1.00 19.44 124 GLN B CA 1
ATOM 4293 C C . GLN B 1 122 ? 35.266 13.752 71.171 1.00 18.43 124 GLN B C 1
ATOM 4294 O O . GLN B 1 122 ? 35.778 13.156 72.136 1.00 19.52 124 GLN B O 1
ATOM 4308 N N . THR B 1 123 ? 34.120 13.378 70.629 1.00 18.00 125 THR B N 1
ATOM 4309 C CA A THR B 1 123 ? 33.344 12.246 71.112 0.54 17.10 125 THR B CA 1
ATOM 4310 C CA B THR B 1 123 ? 33.394 12.211 71.111 0.46 17.06 125 THR B CA 1
ATOM 4311 C C . THR B 1 123 ? 33.177 11.223 69.990 1.00 16.39 125 THR B C 1
ATOM 4312 O O . THR B 1 123 ? 32.932 11.614 68.834 1.00 18.45 125 THR B O 1
ATOM 4333 N N . PHE B 1 124 ? 33.315 9.944 70.323 1.00 15.28 126 PHE B N 1
ATOM 4334 C CA . PHE B 1 124 ? 33.247 8.844 69.368 1.00 15.13 126 PHE B CA 1
ATOM 4335 C C . PHE B 1 124 ? 32.206 7.860 69.845 1.00 14.78 126 PHE B C 1
ATOM 4336 O O . PHE B 1 124 ? 32.338 7.322 70.958 1.00 15.79 126 PHE B O 1
ATOM 4353 N N . ASP B 1 125 ? 31.160 7.635 69.063 1.00 15.34 127 ASP B N 1
ATOM 4354 C CA . ASP B 1 125 ? 30.070 6.743 69.446 1.00 14.61 127 ASP B CA 1
ATOM 4355 C C . ASP B 1 125 ? 29.879 5.671 68.401 1.00 15.54 127 ASP B C 1
ATOM 4356 O O . ASP B 1 125 ? 29.924 5.950 67.215 1.00 15.97 127 ASP B O 1
ATOM 4365 N N . GLY B 1 126 ? 29.585 4.449 68.826 1.00 16.56 128 GLY B N 1
ATOM 4366 C CA . GLY B 1 126 ? 29.273 3.418 67.864 1.00 19.44 128 GLY B CA 1
ATOM 4367 C C . GLY B 1 126 ? 28.888 2.130 68.548 1.00 15.90 128 GLY B C 1
ATOM 4368 O O . GLY B 1 126 ? 28.900 2.033 69.775 1.00 16.57 128 GLY B O 1
ATOM 4372 N N . VAL B 1 127 ? 28.541 1.150 67.727 1.00 16.69 129 VAL B N 1
ATOM 4373 C CA . VAL B 1 127 ? 28.166 -0.183 68.177 1.00 16.24 129 VAL B CA 1
ATOM 4374 C C . VAL B 1 127 ? 28.800 -1.161 67.196 1.00 16.21 129 VAL B C 1
ATOM 4375 O O . VAL B 1 127 ? 28.705 -1.003 65.992 1.00 18.53 129 VAL B O 1
ATOM 4388 N N . LEU B 1 128 ? 29.530 -2.122 67.755 1.00 16.46 130 LEU B N 1
ATOM 4389 C CA . LEU B 1 128 ? 30.126 -3.204 66.978 1.00 17.42 130 LEU B CA 1
ATOM 4390 C C . LEU B 1 128 ? 29.495 -4.539 67.360 1.00 14.49 130 LEU B C 1
ATOM 4391 O O . LEU B 1 128 ? 29.733 -5.031 68.463 1.00 16.66 130 LEU B O 1
ATOM 4407 N N . PRO B 1 129 ? 28.734 -5.152 66.444 1.00 16.70 131 PRO B N 1
ATOM 4408 C CA . PRO B 1 129 ? 28.220 -6.504 66.725 1.00 18.85 131 PRO B CA 1
ATOM 4409 C C . PRO B 1 129 ? 29.284 -7.549 66.434 1.00 16.92 131 PRO B C 1
ATOM 4410 O O . PRO B 1 129 ? 29.953 -7.473 65.409 1.00 18.87 131 PRO B O 1
ATOM 4421 N N . ILE B 1 130 ? 29.453 -8.493 67.353 1.00 17.25 132 ILE B N 1
ATOM 4422 C CA . ILE B 1 130 ? 30.372 -9.613 67.152 1.00 17.44 132 ILE B CA 1
ATOM 4423 C C . ILE B 1 130 ? 29.666 -10.918 67.514 1.00 15.11 132 ILE B C 1
ATOM 4424 O O . ILE B 1 130 ? 28.642 -10.910 68.206 1.00 18.30 132 ILE B O 1
ATOM 4440 N N . LYS B 1 131 ? 30.250 -12.021 67.072 1.00 16.11 133 LYS B N 1
ATOM 4441 C CA . LYS B 1 131 ? 29.869 -13.344 67.548 1.00 15.54 133 LYS B CA 1
ATOM 4442 C C . LYS B 1 131 ? 30.853 -13.743 68.637 1.00 14.68 133 LYS B C 1
ATOM 4443 O O . LYS B 1 131 ? 32.055 -13.826 68.390 1.00 15.55 133 LYS B O 1
ATOM 4462 N N . ARG B 1 132 ? 30.346 -14.007 69.835 1.00 14.62 134 ARG B N 1
ATOM 4463 C CA . ARG B 1 132 ? 31.209 -14.422 70.939 1.00 13.81 134 ARG B CA 1
ATOM 4464 C C . ARG B 1 132 ? 31.937 -15.711 70.590 1.00 13.84 134 ARG B C 1
ATOM 4465 O O . ARG B 1 132 ? 33.069 -15.895 70.990 1.00 14.68 134 ARG B O 1
ATOM 4486 N N . SER B 1 133 ? 31.312 -16.576 69.788 1.00 15.42 135 SER B N 1
ATOM 4487 C CA . SER B 1 133 ? 31.927 -17.850 69.415 1.00 15.46 135 SER B CA 1
ATOM 4488 C C . SER B 1 133 ? 33.198 -17.672 68.592 1.00 13.87 135 SER B C 1
ATOM 4489 O O . SER B 1 133 ? 34.083 -18.527 68.630 1.00 18.12 135 SER B O 1
ATOM 4497 N N . ALA B 1 134 ? 33.297 -16.564 67.862 1.00 15.73 136 ALA B N 1
ATOM 4498 C CA . ALA B 1 134 ? 34.466 -16.314 67.027 1.00 17.25 136 ALA B CA 1
ATOM 4499 C C . ALA B 1 134 ? 35.720 -16.157 67.888 1.00 16.26 136 ALA B C 1
ATOM 4500 O O . ALA B 1 134 ? 36.835 -16.386 67.436 1.00 19.60 136 ALA B O 1
ATOM 4507 N N . PHE B 1 135 ? 35.523 -15.797 69.147 1.00 13.12 137 PHE B N 1
ATOM 4508 C CA . PHE B 1 135 ? 36.620 -15.575 70.092 1.00 14.00 137 PHE B CA 1
ATOM 4509 C C . PHE B 1 135 ? 36.620 -16.631 71.196 1.00 15.16 137 PHE B C 1
ATOM 4510 O O . PHE B 1 135 ? 37.343 -16.487 72.192 1.00 15.73 137 PHE B O 1
ATOM 4527 N N . ASN B 1 136 ? 35.798 -17.664 71.005 1.00 15.14 138 ASN B N 1
ATOM 4528 C CA . ASN B 1 136 ? 35.634 -18.737 71.989 1.00 16.70 138 ASN B CA 1
ATOM 4529 C C . ASN B 1 136 ? 35.238 -18.207 73.373 1.00 15.78 138 ASN B C 1
ATOM 4530 O O . ASN B 1 136 ? 35.620 -18.749 74.389 1.00 18.26 138 ASN B O 1
ATOM 4541 N N . VAL B 1 137 ? 34.446 -17.146 73.395 1.00 13.87 139 VAL B N 1
ATOM 4542 C CA . VAL B 1 137 ? 33.959 -16.581 74.648 1.00 13.70 139 VAL B CA 1
ATOM 4543 C C . VAL B 1 137 ? 32.608 -17.194 74.993 1.00 14.49 139 VAL B C 1
ATOM 4544 O O . VAL B 1 137 ? 31.604 -16.923 74.320 1.00 15.30 139 VAL B O 1
ATOM 4557 N N . GLY B 1 138 ? 32.624 -18.053 75.998 1.00 14.88 140 GLY B N 1
ATOM 4558 C CA . GLY B 1 138 ? 31.466 -18.853 76.385 1.00 15.00 140 GLY B CA 1
ATOM 4559 C C . GLY B 1 138 ? 31.538 -20.198 75.692 1.00 16.81 140 GLY B C 1
ATOM 4560 O O . GLY B 1 138 ? 30.772 -20.454 74.773 1.00 19.38 140 GLY B O 1
ATOM 4564 N N . THR B 1 139 ? 32.469 -21.031 76.120 1.00 18.28 141 THR B N 1
ATOM 4565 C CA . THR B 1 139 ? 32.677 -22.326 75.484 1.00 19.46 141 THR B CA 1
ATOM 4566 C C . THR B 1 139 ? 32.234 -23.413 76.458 1.00 22.66 141 THR B C 1
ATOM 4567 O O . THR B 1 139 ? 31.632 -23.115 77.478 1.00 22.10 141 THR B O 1
ATOM 4578 N N . GLY B 1 140 ? 32.472 -24.675 76.125 1.00 23.66 142 GLY B N 1
ATOM 4579 C CA . GLY B 1 140 ? 31.974 -25.751 76.956 1.00 28.54 142 GLY B CA 1
ATOM 4580 C C . GLY B 1 140 ? 30.456 -25.740 76.981 1.00 23.78 142 GLY B C 1
ATOM 4581 O O . GLY B 1 140 ? 29.805 -25.625 75.939 1.00 25.64 142 GLY B O 1
ATOM 4585 N N . GLU B 1 141 ? 29.884 -25.848 78.173 1.00 26.87 143 GLU B N 1
ATOM 4586 C CA . GLU B 1 141 ? 28.439 -25.839 78.323 1.00 34.99 143 GLU B CA 1
ATOM 4587 C C . GLU B 1 141 ? 27.826 -24.533 77.834 1.00 31.85 143 GLU B C 1
ATOM 4588 O O . GLU B 1 141 ? 26.652 -24.487 77.472 1.00 33.57 143 GLU B O 1
ATOM 4600 N N . TRP B 1 142 ? 28.635 -23.479 77.783 1.00 22.33 144 TRP B N 1
ATOM 4601 C CA . TRP B 1 142 ? 28.138 -22.176 77.386 1.00 22.35 144 TRP B CA 1
ATOM 4602 C C . TRP B 1 142 ? 28.125 -21.938 75.884 1.00 19.29 144 TRP B C 1
ATOM 4603 O O . TRP B 1 142 ? 27.714 -20.871 75.431 1.00 20.36 144 TRP B O 1
ATOM 4624 N N . LYS B 1 143 ? 28.534 -22.942 75.103 1.00 19.86 145 LYS B N 1
ATOM 4625 C CA . LYS B 1 143 ? 28.445 -22.850 73.651 1.00 20.46 145 LYS B CA 1
ATOM 4626 C C . LYS B 1 143 ? 27.003 -22.730 73.207 1.00 20.69 145 LYS B C 1
ATOM 4627 O O . LYS B 1 143 ? 26.722 -22.156 72.155 1.00 24.71 145 LYS B O 1
ATOM 4646 N N . ASP B 1 144 ? 26.088 -23.302 73.987 1.00 19.06 146 ASP B N 1
ATOM 4647 C CA . ASP B 1 144 ? 24.686 -23.415 73.613 1.00 20.29 146 ASP B CA 1
ATOM 4648 C C . ASP B 1 144 ? 24.071 -22.042 73.422 1.00 25.60 146 ASP B C 1
ATOM 4649 O O . ASP B 1 144 ? 23.827 -21.306 74.380 1.00 24.54 146 ASP B O 1
ATOM 4658 N N . THR B 1 145 ? 23.787 -21.698 72.177 1.00 21.48 147 THR B N 1
ATOM 4659 C CA . THR B 1 145 ? 23.298 -20.368 71.887 1.00 22.73 147 THR B CA 1
ATOM 4660 C C . THR B 1 145 ? 21.810 -20.186 72.163 1.00 25.13 147 THR B C 1
ATOM 4661 O O . THR B 1 145 ? 21.282 -19.088 72.007 1.00 28.18 147 THR B O 1
ATOM 4672 N N . SER B 1 146 ? 21.136 -21.248 72.586 1.00 25.48 148 SER B N 1
ATOM 4673 C CA . SER B 1 146 ? 19.763 -21.112 73.047 1.00 30.55 148 SER B CA 1
ATOM 4674 C C . SER B 1 146 ? 19.747 -20.632 74.498 1.00 29.83 148 SER B C 1
ATOM 4675 O O . SER B 1 146 ? 18.695 -20.276 75.032 1.00 40.00 148 SER B O 1
ATOM 4683 N N . ILE B 1 147 ? 20.915 -20.630 75.135 1.00 27.86 149 ILE B N 1
ATOM 4684 C CA . ILE B 1 147 ? 21.040 -20.139 76.509 1.00 30.80 149 ILE B CA 1
ATOM 4685 C C . ILE B 1 147 ? 21.519 -18.691 76.512 1.00 34.31 149 ILE B C 1
ATOM 4686 O O . ILE B 1 147 ? 20.849 -17.821 77.054 1.00 37.10 149 ILE B O 1
ATOM 4702 N N . VAL B 1 148 ? 22.690 -18.445 75.926 1.00 22.68 150 VAL B N 1
ATOM 4703 C CA . VAL B 1 148 ? 23.154 -17.097 75.672 1.00 22.49 150 VAL B CA 1
ATOM 4704 C C . VAL B 1 148 ? 23.385 -16.970 74.166 1.00 22.65 150 VAL B C 1
ATOM 4705 O O . VAL B 1 148 ? 24.149 -17.737 73.578 1.00 20.92 150 VAL B O 1
ATOM 4718 N N . ALA B 1 149 ? 22.740 -16.003 73.534 1.00 21.89 151 ALA B N 1
ATOM 4719 C CA . ALA B 1 149 ? 22.870 -15.840 72.089 1.00 20.22 151 ALA B CA 1
ATOM 4720 C C . ALA B 1 149 ? 24.332 -15.609 71.685 1.00 19.46 151 ALA B C 1
ATOM 4721 O O . ALA B 1 149 ? 25.151 -15.146 72.488 1.00 19.01 151 ALA B O 1
ATOM 4728 N N . ASP B 1 150 ? 24.674 -15.956 70.450 1.00 17.29 152 ASP B N 1
ATOM 4729 C CA . ASP B 1 150 ? 26.032 -15.786 69.964 1.00 16.63 152 ASP B CA 1
ATOM 4730 C C . ASP B 1 150 ? 26.361 -14.303 69.766 1.00 19.60 152 ASP B C 1
ATOM 4731 O O . ASP B 1 150 ? 27.453 -13.819 70.116 1.00 17.60 152 ASP B O 1
ATOM 4740 N N . GLU B 1 151 ? 25.398 -13.549 69.258 1.00 22.50 153 GLU B N 1
ATOM 4741 C CA . GLU B 1 151 ? 25.658 -12.156 68.951 1.00 21.01 153 GLU B CA 1
ATOM 4742 C C . GLU B 1 151 ? 25.724 -11.313 70.218 1.00 19.28 153 GLU B C 1
ATOM 4743 O O . GLU B 1 151 ? 24.848 -11.382 71.067 1.00 19.65 153 GLU B O 1
ATOM 4755 N N . VAL B 1 152 ? 26.789 -10.527 70.330 1.00 18.64 154 VAL B N 1
ATOM 4756 C CA . VAL B 1 152 ? 26.980 -9.575 71.414 1.00 17.37 154 VAL B CA 1
ATOM 4757 C C . VAL B 1 152 ? 27.226 -8.220 70.774 1.00 16.80 154 VAL B C 1
ATOM 4758 O O . VAL B 1 152 ? 27.996 -8.117 69.820 1.00 19.30 154 VAL B O 1
ATOM 4771 N N . GLN B 1 153 ? 26.581 -7.170 71.288 1.00 17.50 155 GLN B N 1
ATOM 4772 C CA . GLN B 1 153 ? 26.766 -5.830 70.770 1.00 18.42 155 GLN B CA 1
ATOM 4773 C C . GLN B 1 153 ? 27.692 -5.076 71.700 1.00 17.40 155 GLN B C 1
ATOM 4774 O O . GLN B 1 153 ? 27.374 -4.901 72.884 1.00 19.07 155 GLN B O 1
ATOM 4788 N N . ILE B 1 154 ? 28.833 -4.645 71.171 1.00 16.19 156 ILE B N 1
ATOM 4789 C CA A ILE B 1 154 ? 29.770 -3.824 71.931 0.35 14.88 156 ILE B CA 1
ATOM 4790 C CA B ILE B 1 154 ? 29.793 -3.827 71.911 0.65 16.11 156 ILE B CA 1
ATOM 4791 C C . ILE B 1 154 ? 29.469 -2.359 71.660 1.00 17.66 156 ILE B C 1
ATOM 4792 O O . ILE B 1 154 ? 29.619 -1.873 70.516 1.00 18.64 156 ILE B O 1
ATOM 4823 N N . LYS B 1 155 ? 29.024 -1.658 72.693 1.00 16.70 157 LYS B N 1
ATOM 4824 C CA . LYS B 1 155 ? 28.634 -0.262 72.561 1.00 16.68 157 LYS B CA 1
ATOM 4825 C C . LYS B 1 155 ? 29.701 0.601 73.173 1.00 14.78 157 LYS B C 1
ATOM 4826 O O . LYS B 1 155 ? 30.251 0.284 74.238 1.00 17.37 157 LYS B O 1
ATOM 4845 N N . PHE B 1 156 ? 30.012 1.717 72.535 1.00 15.90 158 PHE B N 1
ATOM 4846 C CA . PHE B 1 156 ? 31.017 2.603 73.110 1.00 15.12 158 PHE B CA 1
ATOM 4847 C C . PHE B 1 156 ? 30.647 4.059 72.923 1.00 14.52 158 PHE B C 1
ATOM 4848 O O . PHE B 1 156 ? 30.084 4.486 71.933 1.00 15.65 158 PHE B O 1
ATOM 4865 N N . HIS B 1 157 ? 30.956 4.810 73.960 1.00 15.43 159 HIS B N 1
ATOM 4866 C CA . HIS B 1 157 ? 30.856 6.252 73.980 1.00 15.86 159 HIS B CA 1
ATOM 4867 C C . HIS B 1 157 ? 32.180 6.735 74.535 1.00 15.52 159 HIS B C 1
ATOM 4868 O O . HIS B 1 157 ? 32.424 6.611 75.723 1.00 15.44 159 HIS B O 1
ATOM 4882 N N . LEU B 1 158 ? 33.043 7.287 73.696 1.00 16.20 160 LEU B N 1
ATOM 4883 C CA . LEU B 1 158 ? 34.390 7.660 74.094 1.00 15.46 160 LEU B CA 1
ATOM 4884 C C . LEU B 1 158 ? 34.598 9.158 73.983 1.00 16.82 160 LEU B C 1
ATOM 4885 O O . LEU B 1 158 ? 34.329 9.756 72.947 1.00 17.84 160 LEU B O 1
ATOM 4901 N N . VAL B 1 159 ? 35.090 9.768 75.044 1.00 17.23 161 VAL B N 1
ATOM 4902 C CA . VAL B 1 159 ? 35.302 11.212 75.090 1.00 18.84 161 VAL B CA 1
ATOM 4903 C C . VAL B 1 159 ? 36.775 11.460 75.229 1.00 18.55 161 VAL B C 1
ATOM 4904 O O . VAL B 1 159 ? 37.400 10.972 76.191 1.00 19.15 161 VAL B O 1
ATOM 4917 N N . ALA B 1 160 ? 37.338 12.196 74.288 1.00 21.81 162 ALA B N 1
ATOM 4918 C CA . ALA B 1 160 ? 38.754 12.506 74.303 1.00 22.75 162 ALA B CA 1
ATOM 4919 C C . ALA B 1 160 ? 38.946 14.002 74.432 1.00 24.49 162 ALA B C 1
ATOM 4920 O O . ALA B 1 160 ? 38.256 14.775 73.769 1.00 28.05 162 ALA B O 1
ATOM 4927 N N . THR B 1 161 ? 39.862 14.407 75.315 1.00 34.31 163 THR B N 1
ATOM 4928 C CA . THR B 1 161 ? 40.179 15.820 75.547 1.00 44.97 163 THR B CA 1
ATOM 4929 C C . THR B 1 161 ? 41.674 15.999 75.796 1.00 41.70 163 THR B C 1
ATOM 4930 O O . THR B 1 161 ? 42.451 15.053 75.659 1.00 62.71 163 THR B O 1
#

Secondary structure (DSSP, 8-state):
-B-TTT-EEEEEE-SSS--EEEEES-EEEEEE--GGGGGG-EEEEEEEGGGEE-S-HHHHHHHHSTTTT-TTT--EEEEEEEEEEEEETTEEEEEEEEEETTEEEEEEEEEEEEEETTEEEEEEEEEEEGGGGT-S-GGGG-TTTS-SEEEEEEEEEE-/-EEB-GGG-EEEEEEESSS-EEEEEES-EEEEEE--GGGGGG-EEEEEEEGGGEE-S-HHHHHHHHSTTTT-TTT--EEEEEEEEEEEEETTEEEEEEEEEETTEEEEEEEEEEEEEETTEEEEEEEEEEEGGGGT-S-GGGG-TTTS-SEEEEEEEEEE-